Protein 1C0K (pdb70)

Organism: Rhodotorula toruloides (NCBI:txid5286)

CATH classification: 3.40.50.720 (+1 more: 3.30.9.10)

Sequence (363 aa):
LMMHSQKRVVVLGSGVIGLSSALILARKGYSVHILARDLPEDVSSQTFASPWAGANWTPFMTLTDGPRQAKWEESTFKKWVELVPTGHAMWLKGTRRFAQNEDGLLGHWYKDITPNYRPLPSSECPPGAIGVTYDTLSVHAPKYCQYLARELQKLGATFERRTVTSLEQAFDGADLVVNATGLGAKSIAGIDDQAAEPIRGQTVLVKSPCKRCTMDSSDPASPAYIIPRPGGEVICGGTYGVGDWDLSVNPETVQRILKHCLRLDPTISSDGTIEGIEVLRHNVGLRPARRGGPRVEAERIVLPLDRTKSPLSLGRGSARAAKEKEVTLVHAYGFSSAGYQQSWGAAEDVAQLVDEAFQRYHG

InterPro domains:
  IPR006076 FAD dependent oxidoreductase [PF01266] (6-351)
  IPR006181 D-amino acid oxidase, conserved site [PS00677] (327-345)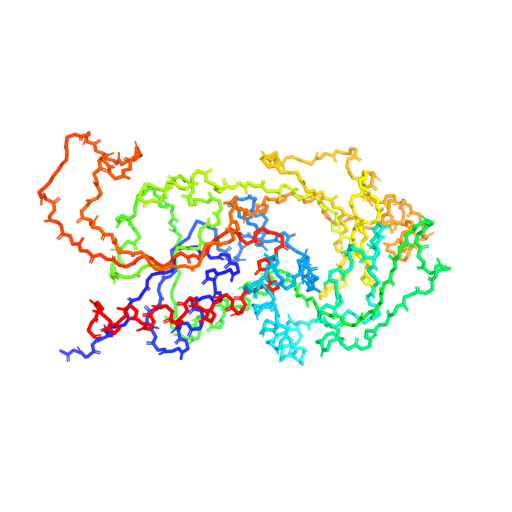
  IPR023209 D-amino-acid oxidase [PIRSF000189] (4-358)
  IPR023209 D-amino-acid oxidase [PTHR11530] (3-357)

GO terms:
  GO:0005782 peroxisomal matrix (C, IDA)
  GO:0003884 D-amino-acid oxidase activity (F, IDA)
  GO:0046416 D-amino acid metabolic process (P, IDA)
  GO:0003884 D-amino-acid oxidase activity (F, EXP)
  GO:0043799 glycine oxidase activity (F, EXP)
  GO:0047821 D-glutamate oxidase activity (F, EXP)

Structure (mmCIF, N/CA/C/O backbone):
data_1C0K
#
_entry.id   1C0K
#
_cell.length_a   120.670
_cell.length_b   120.670
_cell.length_c   136.370
_cell.angle_alpha   90.00
_cell.angle_beta   90.00
_cell.angle_gamma   90.00
#
_symmetry.space_group_name_H-M   'I 4 2 2'
#
loop_
_entity.id
_entity.type
_entity.pdbx_description
1 polymer 'PROTEIN (D-AMINO ACID OXIDASE)'
2 non-polymer 'FLAVIN-ADENINE DINUCLEOTIDE'
3 non-polymer 'LACTIC ACID'
4 water water
#
loop_
_atom_site.group_PDB
_atom_site.id
_atom_site.type_symbol
_atom_site.label_atom_id
_atom_site.label_alt_id
_atom_site.label_comp_id
_atom_site.label_asym_id
_atom_site.label_entity_id
_atom_site.label_seq_id
_atom_site.pdbx_PDB_ins_code
_atom_site.Cartn_x
_atom_site.Cartn_y
_atom_site.Cartn_z
_atom_site.occupancy
_atom_site.B_iso_or_equiv
_atom_site.auth_seq_id
_atom_site.auth_comp_id
_atom_site.auth_asym_id
_atom_site.auth_atom_id
_atom_site.pdbx_PDB_model_num
ATOM 1 N N . LEU A 1 1 ? -0.036 148.388 54.824 1.00 46.48 999 LEU A N 1
ATOM 2 C CA . LEU A 1 1 ? 0.251 146.970 55.046 1.00 37.90 999 LEU A CA 1
ATOM 3 C C . LEU A 1 1 ? 0.075 146.181 53.750 1.00 28.68 999 LEU A C 1
ATOM 4 O O . LEU A 1 1 ? -1.012 145.675 53.448 1.00 32.34 999 LEU A O 1
ATOM 9 N N . MET A 1 2 ? 1.166 146.057 52.992 1.00 22.17 1000 MET A N 1
ATOM 10 C CA . MET A 1 2 ? 1.113 145.287 51.754 1.00 23.02 1000 MET A CA 1
ATOM 11 C C . MET A 1 2 ? 1.555 143.842 51.980 1.00 22.70 1000 MET A C 1
ATOM 12 O O . MET A 1 2 ? 2.359 143.545 52.859 1.00 25.40 1000 MET A O 1
ATOM 17 N N . MET A 1 3 ? 1.039 142.973 51.123 1.00 23.03 1001 MET A N 1
ATOM 18 C CA . MET A 1 3 ? 1.485 141.584 51.088 1.00 20.02 1001 MET A CA 1
ATOM 19 C C . MET A 1 3 ? 2.763 141.482 50.260 1.00 21.64 1001 MET A C 1
ATOM 20 O O . MET A 1 3 ? 2.712 141.667 49.041 1.00 26.93 1001 MET A O 1
ATOM 25 N N . HIS A 1 4 ? 3.876 141.184 50.913 1.00 22.64 1002 HIS A N 1
ATOM 26 C CA . HIS A 1 4 ? 5.202 141.125 50.315 1.00 26.71 1002 HIS A CA 1
ATOM 27 C C . HIS A 1 4 ? 5.605 139.703 49.946 1.00 23.22 1002 HIS A C 1
ATOM 28 O O . HIS A 1 4 ? 5.164 138.755 50.595 1.00 23.39 1002 HIS A O 1
ATOM 35 N N . SER A 1 5 ? 6.501 139.600 48.966 1.00 22.69 1003 SER A N 1
ATOM 36 C CA . SER A 1 5 ? 6.966 138.272 48.564 1.00 22.30 1003 SER A CA 1
ATOM 37 C C . SER A 1 5 ? 7.705 137.615 49.723 1.00 21.73 1003 SER A C 1
ATOM 38 O O . SER A 1 5 ? 8.463 138.294 50.411 1.00 23.93 1003 SER A O 1
ATOM 41 N N . GLN A 1 6 ? 7.477 136.322 49.857 1.00 21.21 1004 GLN A N 1
ATOM 42 C CA . GLN A 1 6 ? 8.231 135.477 50.775 1.00 24.26 1004 GLN A CA 1
ATOM 43 C C . GLN A 1 6 ? 9.122 134.545 49.960 1.00 21.99 1004 GLN A C 1
ATOM 44 O O . GLN A 1 6 ? 9.580 133.515 50.443 1.00 27.75 1004 GLN A O 1
ATOM 50 N N . LYS A 1 7 ? 9.363 134.964 48.719 1.00 21.34 1005 LYS A N 1
ATOM 51 C CA . LYS A 1 7 ? 10.178 134.168 47.808 1.00 21.95 1005 LYS A CA 1
ATOM 52 C C . LYS A 1 7 ? 11.298 134.983 47.179 1.00 19.43 1005 LYS A C 1
ATOM 53 O O . LYS A 1 7 ? 11.526 134.939 45.972 1.00 20.32 1005 LYS A O 1
ATOM 59 N N . ARG A 1 8 ? 12.048 135.687 48.025 1.00 20.30 1006 ARG A N 1
ATOM 60 C CA . ARG A 1 8 ? 13.194 136.463 47.559 1.00 19.87 1006 ARG A CA 1
ATOM 61 C C . ARG A 1 8 ? 14.424 135.584 47.416 1.00 16.70 1006 ARG A C 1
ATOM 62 O O . ARG A 1 8 ? 14.792 134.827 48.319 1.00 20.25 1006 ARG A O 1
ATOM 70 N N . VAL A 1 9 ? 15.082 135.711 46.266 1.00 16.17 1007 VAL A N 1
ATOM 71 C CA . VAL A 1 9 ? 16.363 135.043 46.095 1.00 14.74 1007 VAL A CA 1
ATOM 72 C C . VAL A 1 9 ? 17.335 136.007 45.434 1.00 14.18 1007 VAL A C 1
ATOM 73 O O . VAL A 1 9 ? 16.952 136.903 44.681 1.00 16.98 1007 VAL A O 1
ATOM 80 N N . VAL A 1 10 ? 18.607 135.814 45.765 1.00 13.68 1008 VAL A N 1
ATOM 81 C CA . VAL A 1 10 ? 19.685 136.526 45.090 1.00 13.88 1008 VAL A CA 1
ATOM 82 C C . VAL A 1 10 ? 20.421 135.529 44.205 1.00 12.42 1008 VAL A C 1
ATOM 83 O O . VAL A 1 10 ? 20.722 134.420 44.646 1.00 14.75 1008 VAL A O 1
ATOM 87 N N . VAL A 1 11 ? 20.683 135.953 42.978 1.00 13.06 1009 VAL A N 1
ATOM 88 C CA . VAL A 1 11 ? 21.553 135.206 42.079 1.00 12.51 1009 VAL A CA 1
ATOM 89 C C . VAL A 1 11 ? 22.861 135.987 41.943 1.00 11.01 1009 VAL A C 1
ATOM 90 O O . VAL A 1 11 ? 22.859 137.167 41.578 1.00 13.41 1009 VAL A O 1
ATOM 94 N N . LEU A 1 12 ? 23.933 135.331 42.361 1.00 12.22 1010 LEU A N 1
ATOM 95 C CA . LEU A 1 12 ? 25.263 135.923 42.353 1.00 12.11 1010 LEU A CA 1
ATOM 96 C C . LEU A 1 12 ? 25.966 135.450 41.089 1.00 10.60 1010 LEU A C 1
ATOM 97 O O . LEU A 1 12 ? 26.305 134.273 40.959 1.00 11.85 1010 LEU A O 1
ATOM 102 N N . GLY A 1 13 ? 26.090 136.353 40.122 1.00 11.87 1011 GLY A N 1
ATOM 103 C CA . GLY A 1 13 ? 26.643 136.022 38.818 1.00 11.51 1011 GLY A CA 1
ATOM 104 C C . GLY A 1 13 ? 25.618 136.215 37.712 1.00 12.55 1011 GLY A C 1
ATOM 105 O O . GLY A 1 13 ? 24.441 135.861 37.878 1.00 12.61 1011 GLY A O 1
ATOM 106 N N . SER A 1 14 ? 26.064 136.798 36.604 1.00 11.31 1012 SER A N 1
ATOM 107 C CA . SER A 1 14 ? 25.208 137.182 35.490 1.00 10.09 1012 SER A CA 1
ATOM 108 C C . SER A 1 14 ? 25.760 136.707 34.153 1.00 9.69 1012 SER A C 1
ATOM 109 O O . SER A 1 14 ? 25.542 137.299 33.092 1.00 12.16 1012 SER A O 1
ATOM 112 N N . GLY A 1 15 ? 26.503 135.604 34.212 1.00 11.00 1013 GLY A N 1
ATOM 113 C CA . GLY A 1 15 ? 26.834 134.876 33.002 1.00 9.75 1013 GLY A CA 1
ATOM 114 C C . GLY A 1 15 ? 25.623 134.053 32.590 1.00 9.80 1013 GLY A C 1
ATOM 115 O O . GLY A 1 15 ? 24.542 134.166 33.177 1.00 10.24 1013 GLY A O 1
ATOM 116 N N . VAL A 1 16 ? 25.805 133.217 31.573 1.00 10.54 1014 VAL A N 1
ATOM 117 C CA . VAL A 1 16 ? 24.665 132.465 31.065 1.00 10.64 1014 VAL A CA 1
ATOM 118 C C . VAL A 1 16 ? 24.049 131.590 32.135 1.00 10.65 1014 VAL A C 1
ATOM 119 O O . VAL A 1 16 ? 22.836 131.361 32.162 1.00 11.06 1014 VAL A O 1
ATOM 123 N N . ILE A 1 17 ? 24.850 131.080 33.064 1.00 10.96 1015 ILE A N 1
ATOM 124 C CA . ILE A 1 17 ? 24.263 130.213 34.091 1.00 11.11 1015 ILE A CA 1
ATOM 125 C C . ILE A 1 17 ? 23.439 130.978 35.106 1.00 10.06 1015 ILE A C 1
ATOM 126 O O . ILE A 1 17 ? 22.320 130.594 35.450 1.00 11.33 1015 ILE A O 1
ATOM 131 N N . GLY A 1 18 ? 23.962 132.100 35.597 1.00 10.71 1016 GLY A N 1
ATOM 132 C CA . GLY A 1 18 ? 23.187 132.893 36.540 1.00 10.87 1016 GLY A CA 1
ATOM 133 C C . GLY A 1 18 ? 21.933 133.424 35.881 1.00 11.57 1016 GLY A C 1
ATOM 134 O O . GLY A 1 18 ? 20.862 133.457 36.485 1.00 12.31 1016 GLY A O 1
ATOM 135 N N . LEU A 1 19 ? 22.042 133.882 34.635 1.00 10.93 1017 LEU A N 1
ATOM 136 C CA . LEU A 1 19 ? 20.878 134.438 33.954 1.00 11.16 1017 LEU A CA 1
ATOM 137 C C . LEU A 1 19 ? 19.805 133.377 33.757 1.00 10.14 1017 LEU A C 1
ATOM 138 O O . LEU A 1 19 ? 18.612 133.620 33.924 1.00 12.55 1017 LEU A O 1
ATOM 143 N N . SER A 1 20 ? 20.259 132.195 33.330 1.00 10.94 1018 SER A N 1
ATOM 144 C CA . SER A 1 20 ? 19.317 131.107 33.068 1.00 10.41 1018 SER A CA 1
ATOM 145 C C . SER A 1 20 ? 18.633 130.659 34.344 1.00 10.36 1018 SER A C 1
ATOM 146 O O . SER A 1 20 ? 17.415 130.454 34.363 1.00 12.06 1018 SER A O 1
ATOM 149 N N . SER A 1 21 ? 19.418 130.514 35.403 1.00 11.30 1019 SER A N 1
ATOM 150 C CA . SER A 1 21 ? 18.881 130.143 36.706 1.00 10.95 1019 SER A CA 1
ATOM 151 C C . SER A 1 21 ? 17.882 131.185 37.187 1.00 10.85 1019 SER A C 1
ATOM 152 O O . SER A 1 21 ? 16.784 130.862 37.632 1.00 12.13 1019 SER A O 1
ATOM 155 N N . ALA A 1 22 ? 18.260 132.451 37.061 1.00 10.85 1020 ALA A N 1
ATOM 156 C CA . ALA A 1 22 ? 17.397 133.552 37.473 1.00 11.81 1020 ALA A CA 1
ATOM 157 C C . ALA A 1 22 ? 16.085 133.529 36.711 1.00 11.81 1020 ALA A C 1
ATOM 158 O O . ALA A 1 22 ? 15.026 133.783 37.294 1.00 13.05 1020 ALA A O 1
ATOM 160 N N . LEU A 1 23 ? 16.166 133.244 35.410 1.00 12.29 1021 LEU A N 1
ATOM 161 C CA . LEU A 1 23 ? 14.955 133.313 34.598 1.00 12.82 1021 LEU A CA 1
ATOM 162 C C . LEU A 1 23 ? 13.974 132.217 34.985 1.00 11.97 1021 LEU A C 1
ATOM 163 O O . LEU A 1 23 ? 12.770 132.429 35.105 1.00 14.04 1021 LEU A O 1
ATOM 168 N N . ILE A 1 24 ? 14.469 130.996 35.171 1.00 12.50 1022 ILE A N 1
ATOM 169 C CA . ILE A 1 24 ? 13.532 129.937 35.552 1.00 12.88 1022 ILE A CA 1
ATOM 170 C C . ILE A 1 24 ? 12.946 130.207 36.920 1.00 13.69 1022 ILE A C 1
ATOM 171 O O . ILE A 1 24 ? 11.760 129.974 37.146 1.00 14.27 1022 ILE A O 1
ATOM 176 N N . LEU A 1 25 ? 13.751 130.771 37.813 1.00 12.91 1023 LEU A N 1
ATOM 177 C CA . LEU A 1 25 ? 13.239 131.148 39.130 1.00 13.57 1023 LEU A CA 1
ATOM 178 C C . LEU A 1 25 ? 12.197 132.260 39.044 1.00 13.31 1023 LEU A C 1
ATOM 179 O O . LEU A 1 25 ? 11.163 132.204 39.717 1.00 14.48 1023 LEU A O 1
ATOM 184 N N . ALA A 1 26 ? 12.452 133.270 38.214 1.00 13.65 1024 ALA A N 1
ATOM 185 C CA . ALA A 1 26 ? 11.487 134.351 38.048 1.00 12.77 1024 ALA A CA 1
ATOM 186 C C . ALA A 1 26 ? 10.179 133.815 37.487 1.00 15.29 1024 ALA A C 1
ATOM 187 O O . ALA A 1 26 ? 9.110 134.221 37.916 1.00 15.79 1024 ALA A O 1
ATOM 189 N N . ARG A 1 27 ? 10.284 132.892 36.533 1.00 15.05 1025 ARG A N 1
ATOM 190 C CA . ARG A 1 27 ? 9.083 132.293 35.959 1.00 17.74 1025 ARG A CA 1
ATOM 191 C C . ARG A 1 27 ? 8.298 131.496 36.995 1.00 17.25 1025 ARG A C 1
ATOM 192 O O . ARG A 1 27 ? 7.079 131.351 36.880 1.00 20.25 1025 ARG A O 1
ATOM 200 N N . LYS A 1 28 ? 8.996 130.955 37.984 1.00 15.46 1026 LYS A N 1
ATOM 201 C CA . LYS A 1 28 ? 8.382 130.202 39.073 1.00 16.47 1026 LYS A CA 1
ATOM 202 C C . LYS A 1 28 ? 7.796 131.111 40.148 1.00 17.66 1026 LYS A C 1
ATOM 203 O O . LYS A 1 28 ? 7.192 130.627 41.110 1.00 21.44 1026 LYS A O 1
ATOM 209 N N . GLY A 1 29 ? 7.949 132.419 39.972 1.00 18.46 1027 GLY A N 1
ATOM 210 C CA . GLY A 1 29 ? 7.343 133.367 40.890 1.00 18.58 1027 GLY A CA 1
ATOM 211 C C . GLY A 1 29 ? 8.269 133.834 41.990 1.00 16.83 1027 GLY A C 1
ATOM 212 O O . GLY A 1 29 ? 7.840 134.528 42.910 1.00 21.76 1027 GLY A O 1
ATOM 213 N N . TYR A 1 30 ? 9.555 133.482 41.929 1.00 16.38 1028 TYR A N 1
ATOM 214 C CA . TYR A 1 30 ? 10.497 134.061 42.880 1.00 16.01 1028 TYR A CA 1
ATOM 215 C C . TYR A 1 30 ? 10.789 135.513 42.518 1.00 18.54 1028 TYR A C 1
ATOM 216 O O . TYR A 1 30 ? 10.757 135.893 41.350 1.00 17.75 1028 TYR A O 1
ATOM 225 N N . SER A 1 31 ? 11.100 136.293 43.544 1.00 17.92 1029 SER A N 1
ATOM 226 C CA . SER A 1 31 ? 11.538 137.676 43.389 1.00 17.21 1029 SER A CA 1
ATOM 227 C C . SER A 1 31 ? 13.065 137.677 43.349 1.00 17.28 1029 SER A C 1
ATOM 228 O O . SER A 1 31 ? 13.685 137.398 44.371 1.00 16.69 1029 SER A O 1
ATOM 231 N N . VAL A 1 32 ? 13.604 137.904 42.159 1.00 16.32 1030 VAL A N 1
ATOM 232 C CA . VAL A 1 32 ? 15.016 137.683 41.919 1.00 14.08 1030 VAL A CA 1
ATOM 233 C C . VAL A 1 32 ? 15.791 138.981 41.760 1.00 12.72 1030 VAL A C 1
ATOM 234 O O . VAL A 1 32 ? 15.451 139.853 40.970 1.00 15.60 1030 VAL A O 1
ATOM 238 N N . HIS A 1 33 ? 16.875 139.066 42.515 1.00 13.37 1031 HIS A N 1
ATOM 239 C CA . HIS A 1 33 ? 17.841 140.132 42.370 1.00 12.75 1031 HIS A CA 1
ATOM 240 C C . HIS A 1 33 ? 19.199 139.527 42.024 1.00 13.03 1031 HIS A C 1
ATOM 241 O O . HIS A 1 33 ? 19.681 138.604 42.681 1.00 15.80 1031 HIS A O 1
ATOM 248 N N . ILE A 1 34 ? 19.764 140.059 40.946 1.00 15.03 1032 ILE A N 1
ATOM 249 C CA . ILE A 1 34 ? 21.034 139.568 40.434 1.00 12.38 1032 ILE A CA 1
ATOM 250 C C . ILE A 1 34 ? 22.146 140.542 40.820 1.00 12.10 1032 ILE A C 1
ATOM 251 O O . ILE A 1 34 ? 22.080 141.735 40.504 1.00 15.30 1032 ILE A O 1
ATOM 256 N N . LEU A 1 35 ? 23.123 140.000 41.534 1.00 12.67 1033 LEU A N 1
ATOM 257 C CA . LEU A 1 35 ? 24.324 140.740 41.919 1.00 13.01 1033 LEU A CA 1
ATOM 258 C C . LEU A 1 35 ? 25.496 140.195 41.109 1.00 11.12 1033 LEU A C 1
ATOM 259 O O . LEU A 1 35 ? 25.737 138.980 41.136 1.00 13.01 1033 LEU A O 1
ATOM 264 N N . ALA A 1 36 ? 26.217 141.057 40.396 1.00 11.49 1034 ALA A N 1
ATOM 265 C CA . ALA A 1 36 ? 27.320 140.543 39.592 1.00 12.11 1034 ALA A CA 1
ATOM 266 C C . ALA A 1 36 ? 28.280 141.667 39.220 1.00 11.35 1034 ALA A C 1
ATOM 267 O O . ALA A 1 36 ? 27.885 142.825 39.077 1.00 13.70 1034 ALA A O 1
ATOM 269 N N . ARG A 1 37 ? 29.540 141.286 39.036 1.00 12.82 1035 ARG A N 1
ATOM 270 C CA . ARG A 1 37 ? 30.527 142.266 38.593 1.00 12.75 1035 ARG A CA 1
ATOM 271 C C . ARG A 1 37 ? 30.338 142.654 37.132 1.00 11.62 1035 ARG A C 1
ATOM 272 O O . ARG A 1 37 ? 30.447 143.814 36.745 1.00 16.67 1035 ARG A O 1
ATOM 280 N N . ASP A 1 38 ? 30.078 141.678 36.304 1.00 13.08 1036 ASP A N 1
ATOM 281 C CA . ASP A 1 38 ? 30.001 141.610 34.877 1.00 12.31 1036 ASP A CA 1
ATOM 282 C C . ASP A 1 38 ? 28.559 141.259 34.489 1.00 11.01 1036 ASP A C 1
ATOM 283 O O . ASP A 1 38 ? 28.010 140.258 34.943 1.00 12.37 1036 ASP A O 1
ATOM 288 N N . LEU A 1 39 ? 27.982 142.139 33.694 1.00 12.97 1037 LEU A N 1
ATOM 289 C CA . LEU A 1 39 ? 26.589 142.072 33.290 1.00 13.43 1037 LEU A CA 1
ATOM 290 C C . LEU A 1 39 ? 26.514 141.906 31.778 1.00 13.03 1037 LEU A C 1
ATOM 291 O O . LEU A 1 39 ? 27.551 142.002 31.110 1.00 13.28 1037 LEU A O 1
ATOM 296 N N . PRO A 1 40 ? 25.346 141.573 31.249 1.00 13.80 1038 PRO A N 1
ATOM 297 C CA . PRO A 1 40 ? 25.243 141.219 29.829 1.00 13.79 1038 PRO A CA 1
ATOM 298 C C . PRO A 1 40 ? 25.682 142.299 28.861 1.00 13.52 1038 PRO A C 1
ATOM 299 O O . PRO A 1 40 ? 26.034 141.989 27.719 1.00 14.75 1038 PRO A O 1
ATOM 303 N N . GLU A 1 41 ? 25.686 143.558 29.287 1.00 14.43 1039 GLU A N 1
ATOM 304 C CA . GLU A 1 41 ? 26.157 144.627 28.412 1.00 15.82 1039 GLU A CA 1
ATOM 305 C C . GLU A 1 41 ? 27.676 144.634 28.282 1.00 15.63 1039 GLU A C 1
ATOM 306 O O . GLU A 1 41 ? 28.230 145.311 27.413 1.00 15.95 1039 GLU A O 1
ATOM 312 N N . ASP A 1 42 ? 28.343 143.883 29.146 1.00 12.85 1040 ASP A N 1
ATOM 313 C CA . ASP A 1 42 ? 29.803 143.884 29.183 1.00 12.69 1040 ASP A CA 1
ATOM 314 C C . ASP A 1 42 ? 30.390 142.898 28.184 1.00 13.51 1040 ASP A C 1
ATOM 315 O O . ASP A 1 42 ? 31.014 141.913 28.556 1.00 16.63 1040 ASP A O 1
ATOM 320 N N . VAL A 1 43 ? 30.171 143.164 26.908 1.00 13.38 1041 VAL A N 1
ATOM 321 C CA . VAL A 1 43 ? 30.416 142.205 25.848 1.00 13.79 1041 VAL A CA 1
ATOM 322 C C . VAL A 1 43 ? 31.884 142.020 25.499 1.00 11.74 1041 VAL A C 1
ATOM 323 O O . VAL A 1 43 ? 32.215 141.121 24.715 1.00 13.45 1041 VAL A O 1
ATOM 327 N N . SER A 1 44 ? 32.799 142.815 26.057 1.00 14.30 1042 SER A N 1
ATOM 328 C CA . SER A 1 44 ? 34.216 142.570 25.809 1.00 13.22 1042 SER A CA 1
ATOM 329 C C . SER A 1 44 ? 35.002 142.366 27.099 1.00 13.91 1042 SER A C 1
ATOM 330 O O . SER A 1 44 ? 36.228 142.432 27.146 1.00 13.47 1042 SER A O 1
ATOM 333 N N . SER A 1 45 ? 34.298 142.089 28.196 1.00 12.98 1043 SER A N 1
ATOM 334 C CA . SER A 1 45 ? 35.008 141.895 29.453 1.00 12.30 1043 SER A CA 1
ATOM 335 C C . SER A 1 45 ? 35.616 140.499 29.540 1.00 11.16 1043 SER A C 1
ATOM 336 O O . SER A 1 45 ? 34.906 139.511 29.369 1.00 12.27 1043 SER A O 1
ATOM 339 N N . GLN A 1 46 ? 36.904 140.449 29.855 1.00 11.19 1044 GLN A N 1
ATOM 340 C CA . GLN A 1 46 ? 37.588 139.179 30.039 1.00 12.57 1044 GLN A CA 1
ATOM 341 C C . GLN A 1 46 ? 37.493 138.629 31.451 1.00 11.82 1044 GLN A C 1
ATOM 342 O O . GLN A 1 46 ? 38.094 137.587 31.739 1.00 11.72 1044 GLN A O 1
ATOM 348 N N . THR A 1 47 ? 36.750 139.304 32.328 1.00 11.84 1045 THR A N 1
ATOM 349 C CA . THR A 1 47 ? 36.651 138.835 33.704 1.00 11.70 1045 THR A CA 1
ATOM 350 C C . THR A 1 47 ? 35.440 137.934 33.909 1.00 11.34 1045 THR A C 1
ATOM 351 O O . THR A 1 47 ? 35.098 137.569 35.039 1.00 12.04 1045 THR A O 1
ATOM 355 N N . PHE A 1 48 ? 34.822 137.506 32.815 1.00 12.01 1046 PHE A N 1
ATOM 356 C CA . PHE A 1 48 ? 33.863 136.405 32.830 1.00 11.63 1046 PHE A CA 1
ATOM 357 C C . PHE A 1 48 ? 33.883 135.715 31.472 1.00 12.81 1046 PHE A C 1
ATOM 358 O O . PHE A 1 48 ? 34.457 136.239 30.523 1.00 10.77 1046 PHE A O 1
ATOM 366 N N . ALA A 1 49 ? 33.295 134.534 31.389 1.00 11.87 1047 ALA A N 1
ATOM 367 C CA . ALA A 1 49 ? 33.434 133.691 30.216 1.00 10.78 1047 ALA A CA 1
ATOM 368 C C . ALA A 1 49 ? 32.349 133.912 29.181 1.00 11.25 1047 ALA A C 1
ATOM 369 O O . ALA A 1 49 ? 32.571 133.706 27.988 1.00 11.20 1047 ALA A O 1
ATOM 371 N N . SER A 1 50 ? 31.150 134.252 29.651 1.00 11.24 1048 SER A N 1
ATOM 372 C CA . SER A 1 50 ? 30.004 134.222 28.759 1.00 11.96 1048 SER A CA 1
ATOM 373 C C . SER A 1 50 ? 30.097 135.066 27.515 1.00 12.18 1048 SER A C 1
ATOM 374 O O . SER A 1 50 ? 29.483 134.670 26.492 1.00 11.77 1048 SER A O 1
ATOM 377 N N . PRO A 1 51 ? 30.786 136.192 27.440 1.00 11.04 1049 PRO A N 1
ATOM 378 C CA . PRO A 1 51 ? 30.845 136.893 26.146 1.00 10.68 1049 PRO A CA 1
ATOM 379 C C . PRO A 1 51 ? 31.525 136.133 25.019 1.00 10.32 1049 PRO A C 1
ATOM 380 O O . PRO A 1 51 ? 31.365 136.537 23.868 1.00 12.79 1049 PRO A O 1
ATOM 384 N N . TRP A 1 52 ? 32.350 135.148 25.350 1.00 11.40 1050 TRP A N 1
ATOM 385 C CA . TRP A 1 52 ? 33.375 134.647 24.455 1.00 12.02 1050 TRP A CA 1
ATOM 386 C C . TRP A 1 52 ? 33.009 133.360 23.746 1.00 12.92 1050 TRP A C 1
ATOM 387 O O . TRP A 1 52 ? 33.775 132.884 22.903 1.00 14.51 1050 TRP A O 1
ATOM 398 N N . ALA A 1 53 ? 31.841 132.812 24.043 1.00 13.56 1051 ALA A N 1
ATOM 399 C CA . ALA A 1 53 ? 31.478 131.496 23.537 1.00 13.31 1051 ALA A CA 1
ATOM 400 C C . ALA A 1 53 ? 31.004 131.505 22.094 1.00 13.22 1051 ALA A C 1
ATOM 401 O O . ALA A 1 53 ? 30.652 132.528 21.503 1.00 15.16 1051 ALA A O 1
ATOM 403 N N . GLY A 1 54 ? 30.989 130.313 21.491 1.00 14.53 1052 GLY A N 1
ATOM 404 C CA . GLY A 1 54 ? 30.610 130.134 20.113 1.00 14.28 1052 GLY A CA 1
ATOM 405 C C . GLY A 1 54 ? 29.277 130.742 19.745 1.00 16.24 1052 GLY A C 1
ATOM 406 O O . GLY A 1 54 ? 29.188 131.529 18.793 1.00 17.82 1052 GLY A O 1
ATOM 407 N N . ALA A 1 55 ? 28.203 130.366 20.412 1.00 13.97 1053 ALA A N 1
ATOM 408 C CA . ALA A 1 55 ? 28.138 129.225 21.303 1.00 12.85 1053 ALA A CA 1
ATOM 409 C C . ALA A 1 55 ? 27.271 128.140 20.656 1.00 13.56 1053 ALA A C 1
ATOM 410 O O . ALA A 1 55 ? 26.103 128.365 20.342 1.00 14.32 1053 ALA A O 1
ATOM 412 N N . ASN A 1 56 ? 27.863 126.958 20.449 1.00 12.00 1054 ASN A N 1
ATOM 413 C CA . ASN A 1 56 ? 27.048 125.895 19.854 1.00 13.52 1054 ASN A CA 1
ATOM 414 C C . ASN A 1 56 ? 26.823 124.751 20.834 1.00 11.65 1054 ASN A C 1
ATOM 415 O O . ASN A 1 56 ? 27.273 124.746 21.988 1.00 12.76 1054 ASN A O 1
ATOM 420 N N . TRP A 1 57 ? 26.182 123.726 20.298 1.00 12.12 1055 TRP A N 1
ATOM 421 C CA . TRP A 1 57 ? 25.854 122.538 21.075 1.00 12.37 1055 TRP A CA 1
ATOM 422 C C . TRP A 1 57 ? 26.638 121.342 20.536 1.00 11.41 1055 TRP A C 1
ATOM 423 O O . TRP A 1 57 ? 26.375 120.862 19.435 1.00 12.99 1055 TRP A O 1
ATOM 434 N N . THR A 1 58 ? 27.660 120.961 21.291 1.00 13.09 1056 THR A N 1
ATOM 435 C CA . THR A 1 58 ? 28.617 119.926 20.939 1.00 14.92 1056 THR A CA 1
ATOM 436 C C . THR A 1 58 ? 28.936 119.084 22.170 1.00 11.52 1056 THR A C 1
ATOM 437 O O . THR A 1 58 ? 29.791 119.479 22.957 1.00 14.08 1056 THR A O 1
ATOM 441 N N . PRO A 1 59 ? 28.254 117.978 22.432 1.00 13.23 1057 PRO A N 1
ATOM 442 C CA . PRO A 1 59 ? 28.579 117.228 23.654 1.00 11.09 1057 PRO A CA 1
ATOM 443 C C . PRO A 1 59 ? 30.035 116.807 23.734 1.00 11.45 1057 PRO A C 1
ATOM 444 O O . PRO A 1 59 ? 30.644 116.451 22.736 1.00 12.76 1057 PRO A O 1
ATOM 448 N N . PHE A 1 60 ? 30.589 116.855 24.946 1.00 11.89 1058 PHE A N 1
ATOM 449 C CA . PHE A 1 60 ? 31.990 116.512 25.116 1.00 12.48 1058 PHE A CA 1
ATOM 450 C C . PHE A 1 60 ? 32.223 115.225 25.897 1.00 12.65 1058 PHE A C 1
ATOM 451 O O . PHE A 1 60 ? 33.376 114.801 26.021 1.00 14.57 1058 PHE A O 1
ATOM 459 N N . MET A 1 61 ? 31.173 114.619 26.441 1.00 13.10 1059 MET A N 1
ATOM 460 C CA . MET A 1 61 ? 31.363 113.477 27.312 1.00 13.35 1059 MET A CA 1
ATOM 461 C C . MET A 1 61 ? 30.460 112.314 26.941 1.00 13.16 1059 MET A C 1
ATOM 462 O O . MET A 1 61 ? 29.379 112.486 26.390 1.00 12.73 1059 MET A O 1
ATOM 467 N N . THR A 1 62 ? 30.890 111.112 27.331 1.00 13.37 1060 THR A N 1
ATOM 468 C CA . THR A 1 62 ? 29.940 110.001 27.198 1.00 13.93 1060 THR A CA 1
ATOM 469 C C . THR A 1 62 ? 28.873 110.111 28.287 1.00 12.56 1060 THR A C 1
ATOM 470 O O . THR A 1 62 ? 28.983 110.902 29.213 1.00 12.87 1060 THR A O 1
ATOM 474 N N . LEU A 1 63 ? 27.828 109.300 28.194 1.00 13.39 1061 LEU A N 1
ATOM 475 C CA . LEU A 1 63 ? 26.818 109.285 29.251 1.00 13.59 1061 LEU A CA 1
ATOM 476 C C . LEU A 1 63 ? 27.406 108.895 30.597 1.00 13.64 1061 LEU A C 1
ATOM 477 O O . LEU A 1 63 ? 27.027 109.446 31.631 1.00 15.09 1061 LEU A O 1
ATOM 482 N N . THR A 1 64 ? 28.284 107.896 30.605 1.00 14.86 1062 THR A N 1
ATOM 483 C CA . THR A 1 64 ? 28.818 107.414 31.877 1.00 14.61 1062 THR A CA 1
ATOM 484 C C . THR A 1 64 ? 29.676 108.416 32.618 1.00 12.82 1062 THR A C 1
ATOM 485 O O . THR A 1 64 ? 29.620 108.564 33.834 1.00 16.42 1062 THR A O 1
ATOM 489 N N . ASP A 1 65 ? 30.589 109.109 32.003 1.00 16.65 1063 ASP A N 1
ATOM 490 C CA . ASP A 1 65 ? 31.470 110.176 32.355 1.00 15.05 1063 ASP A CA 1
ATOM 491 C C . ASP A 1 65 ? 30.682 111.443 32.695 1.00 14.98 1063 ASP A C 1
ATOM 492 O O . ASP A 1 65 ? 31.024 112.104 33.676 1.00 16.63 1063 ASP A O 1
ATOM 497 N N . GLY A 1 66 ? 29.633 111.745 31.924 1.00 14.05 1064 GLY A N 1
ATOM 498 C CA . GLY A 1 66 ? 28.878 112.957 32.171 1.00 12.49 1064 GLY A CA 1
ATOM 499 C C . GLY A 1 66 ? 27.375 112.821 32.132 1.00 12.00 1064 GLY A C 1
ATOM 500 O O . GLY A 1 66 ? 26.710 113.400 31.265 1.00 13.02 1064 GLY A O 1
ATOM 501 N N . PRO A 1 67 ? 26.777 112.081 33.058 1.00 12.00 1065 PRO A N 1
ATOM 502 C CA . PRO A 1 67 ? 25.327 111.875 33.035 1.00 11.48 1065 PRO A CA 1
ATOM 503 C C . PRO A 1 67 ? 24.540 113.170 33.177 1.00 13.32 1065 PRO A C 1
ATOM 504 O O . PRO A 1 67 ? 23.571 113.399 32.442 1.00 12.24 1065 PRO A O 1
ATOM 508 N N . ARG A 1 68 ? 24.972 114.051 34.082 1.00 12.10 1066 ARG A N 1
ATOM 509 C CA . ARG A 1 68 ? 24.272 115.322 34.265 1.00 11.43 1066 ARG A CA 1
ATOM 510 C C . ARG A 1 68 ? 24.414 116.192 33.023 1.00 10.92 1066 ARG A C 1
ATOM 511 O O . ARG A 1 68 ? 23.467 116.845 32.592 1.00 11.67 1066 ARG A O 1
ATOM 519 N N . GLN A 1 69 ? 25.638 116.202 32.503 1.00 11.72 1067 GLN A N 1
ATOM 520 C CA . GLN A 1 69 ? 25.952 117.006 31.334 1.00 11.07 1067 GLN A CA 1
ATOM 521 C C . GLN A 1 69 ? 25.015 116.660 30.185 1.00 10.97 1067 GLN A C 1
ATOM 522 O O . GLN A 1 69 ? 24.476 117.541 29.514 1.00 11.86 1067 GLN A O 1
ATOM 528 N N . ALA A 1 70 ? 24.818 115.368 29.960 1.00 11.67 1068 ALA A N 1
ATOM 529 C CA . ALA A 1 70 ? 23.955 114.921 28.872 1.00 10.82 1068 ALA A CA 1
ATOM 530 C C . ALA A 1 70 ? 22.502 115.318 29.122 1.00 11.97 1068 ALA A C 1
ATOM 531 O O . ALA A 1 70 ? 21.819 115.798 28.209 1.00 11.99 1068 ALA A O 1
ATOM 533 N N . LYS A 1 71 ? 22.032 115.145 30.362 1.00 12.06 1069 LYS A N 1
ATOM 534 C CA . LYS A 1 71 ? 20.685 115.562 30.723 1.00 11.70 1069 LYS A CA 1
ATOM 535 C C . LYS A 1 71 ? 20.505 117.050 30.430 1.00 11.53 1069 LYS A C 1
ATOM 536 O O . LYS A 1 71 ? 19.543 117.524 29.815 1.00 12.49 1069 LYS A O 1
ATOM 542 N N . TRP A 1 72 ? 21.491 117.820 30.894 1.00 11.77 1070 TRP A N 1
ATOM 543 C CA . TRP A 1 72 ? 21.402 119.268 30.747 1.00 11.43 1070 TRP A CA 1
ATOM 544 C C . TRP A 1 72 ? 21.448 119.685 29.285 1.00 12.15 1070 TRP A C 1
ATOM 545 O O . TRP A 1 72 ? 20.718 120.575 28.862 1.00 11.25 1070 TRP A O 1
ATOM 556 N N . GLU A 1 73 ? 22.317 119.023 28.532 1.00 11.64 1071 GLU A N 1
ATOM 557 C CA . GLU A 1 73 ? 22.430 119.269 27.100 1.00 11.54 1071 GLU A CA 1
ATOM 558 C C . GLU A 1 73 ? 21.150 118.926 26.361 1.00 11.05 1071 GLU A C 1
ATOM 559 O O . GLU A 1 73 ? 20.654 119.719 25.558 1.00 11.54 1071 GLU A O 1
ATOM 565 N N . GLU A 1 74 ? 20.579 117.764 26.659 1.00 11.87 1072 GLU A N 1
ATOM 566 C CA . GLU A 1 74 ? 19.342 117.380 25.973 1.00 11.77 1072 GLU A CA 1
ATOM 567 C C . GLU A 1 74 ? 18.225 118.378 26.238 1.00 12.53 1072 GLU A C 1
ATOM 568 O O . GLU A 1 74 ? 17.481 118.770 25.333 1.00 13.53 1072 GLU A O 1
ATOM 574 N N . SER A 1 75 ? 18.076 118.842 27.482 1.00 12.12 1073 SER A N 1
ATOM 575 C CA . SER A 1 75 ? 17.054 119.827 27.793 1.00 11.54 1073 SER A CA 1
ATOM 576 C C . SER A 1 75 ? 17.321 121.149 27.077 1.00 12.62 1073 SER A C 1
ATOM 577 O O . SER A 1 75 ? 16.411 121.810 26.566 1.00 12.96 1073 SER A O 1
ATOM 580 N N . THR A 1 76 ? 18.585 121.570 27.063 1.00 12.36 1074 THR A N 1
ATOM 581 C CA . THR A 1 76 ? 18.918 122.858 26.449 1.00 11.81 1074 THR A CA 1
ATOM 582 C C . THR A 1 76 ? 18.677 122.809 24.951 1.00 12.26 1074 THR A C 1
ATOM 583 O O . THR A 1 76 ? 18.222 123.790 24.350 1.00 13.61 1074 THR A O 1
ATOM 587 N N . PHE A 1 77 ? 18.937 121.655 24.338 1.00 12.41 1075 PHE A N 1
ATOM 588 C CA . PHE A 1 77 ? 18.686 121.575 22.895 1.00 12.03 1075 PHE A CA 1
ATOM 589 C C . PHE A 1 77 ? 17.215 121.845 22.609 1.00 12.87 1075 PHE A C 1
ATOM 590 O O . PHE A 1 77 ? 16.867 122.563 21.673 1.00 13.07 1075 PHE A O 1
ATOM 598 N N . LYS A 1 78 ? 16.341 121.245 23.407 1.00 13.71 1076 LYS A N 1
ATOM 599 C CA . LYS A 1 78 ? 14.907 121.461 23.224 1.00 14.61 1076 LYS A CA 1
ATOM 600 C C . LYS A 1 78 ? 14.541 122.934 23.338 1.00 14.26 1076 LYS A C 1
ATOM 601 O O . LYS A 1 78 ? 13.736 123.470 22.572 1.00 16.54 1076 LYS A O 1
ATOM 607 N N . LYS A 1 79 ? 15.127 123.609 24.319 1.00 14.06 1077 LYS A N 1
ATOM 608 C CA . LYS A 1 79 ? 14.886 125.044 24.497 1.00 14.46 1077 LYS A CA 1
ATOM 609 C C . LYS A 1 79 ? 15.358 125.825 23.277 1.00 13.78 1077 LYS A C 1
ATOM 610 O O . LYS A 1 79 ? 14.682 126.727 22.786 1.00 15.30 1077 LYS A O 1
ATOM 616 N N . TRP A 1 80 ? 16.560 125.518 22.779 1.00 13.55 1078 TRP A N 1
ATOM 617 C CA . TRP A 1 80 ? 17.096 126.241 21.631 1.00 13.65 1078 TRP A CA 1
ATOM 618 C C . TRP A 1 80 ? 16.267 125.994 20.380 1.00 13.54 1078 TRP A C 1
ATOM 619 O O . TRP A 1 80 ? 16.084 126.922 19.595 1.00 15.14 1078 TRP A O 1
ATOM 630 N N . VAL A 1 81 ? 15.734 124.792 20.187 1.00 14.76 1079 VAL A N 1
ATOM 631 C CA . VAL A 1 81 ? 14.812 124.549 19.073 1.00 14.69 1079 VAL A CA 1
ATOM 632 C C . VAL A 1 81 ? 13.664 125.547 19.141 1.00 15.15 1079 VAL A C 1
ATOM 633 O O . VAL A 1 81 ? 13.223 126.104 18.135 1.00 18.32 1079 VAL A O 1
ATOM 637 N N . GLU A 1 82 ? 13.186 125.804 20.356 1.00 15.18 1080 GLU A N 1
ATOM 638 C CA . GLU A 1 82 ? 12.062 126.716 20.528 1.00 16.93 1080 GLU A CA 1
ATOM 639 C C . GLU A 1 82 ? 12.413 128.157 20.185 1.00 17.10 1080 GLU A C 1
ATOM 640 O O . GLU A 1 82 ? 11.541 128.990 19.933 1.00 18.12 1080 GLU A O 1
ATOM 646 N N . LEU A 1 83 ? 13.701 128.459 20.159 1.00 15.87 1081 LEU A N 1
ATOM 647 C CA . LEU A 1 83 ? 14.139 129.828 19.943 1.00 16.31 1081 LEU A CA 1
ATOM 648 C C . LEU A 1 83 ? 14.505 130.127 18.507 1.00 18.16 1081 LEU A C 1
ATOM 649 O O . LEU A 1 83 ? 14.810 131.270 18.157 1.00 20.04 1081 LEU A O 1
ATOM 654 N N . VAL A 1 84 ? 14.468 129.090 17.670 1.00 17.49 1082 VAL A N 1
ATOM 655 C CA . VAL A 1 84 ? 14.773 129.321 16.261 1.00 16.70 1082 VAL A CA 1
ATOM 656 C C . VAL A 1 84 ? 13.817 130.279 15.574 1.00 17.64 1082 VAL A C 1
ATOM 657 O O . VAL A 1 84 ? 14.267 131.171 14.834 1.00 18.06 1082 VAL A O 1
ATOM 661 N N . PRO A 1 85 ? 12.508 130.139 15.712 1.00 17.89 1083 PRO A N 1
ATOM 662 C CA . PRO A 1 85 ? 11.603 131.018 14.963 1.00 18.57 1083 PRO A CA 1
ATOM 663 C C . PRO A 1 85 ? 11.817 132.495 15.233 1.00 20.16 1083 PRO A C 1
ATOM 664 O O . PRO A 1 85 ? 11.575 133.314 14.346 1.00 24.70 1083 PRO A O 1
ATOM 668 N N . THR A 1 86 ? 12.246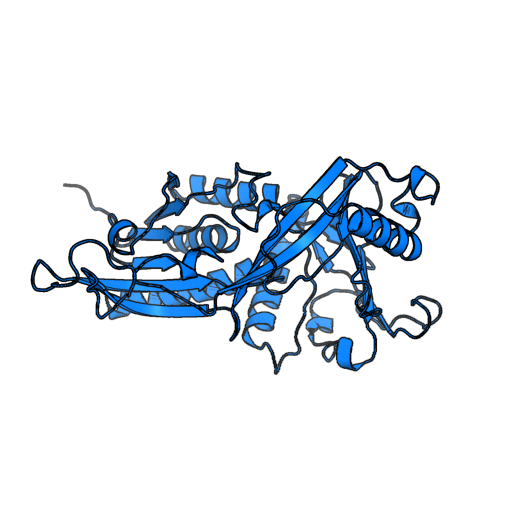 132.844 16.436 1.00 18.79 1084 THR A N 1
ATOM 669 C CA . THR A 1 86 ? 12.468 134.258 16.745 1.00 19.62 1084 THR A CA 1
ATOM 670 C C . THR A 1 86 ? 13.931 134.641 16.561 1.00 20.78 1084 THR A C 1
ATOM 671 O O . THR A 1 86 ? 14.337 135.775 16.829 1.00 22.72 1084 THR A O 1
ATOM 675 N N . GLY A 1 87 ? 14.753 133.728 16.040 1.00 17.84 1085 GLY A N 1
ATOM 676 C CA . GLY A 1 87 ? 16.122 134.030 15.686 1.00 19.40 1085 GLY A CA 1
ATOM 677 C C . GLY A 1 87 ? 17.119 134.042 16.815 1.00 20.61 1085 GLY A C 1
ATOM 678 O O . GLY A 1 87 ? 18.270 134.459 16.604 1.00 23.18 1085 GLY A O 1
ATOM 679 N N . HIS A 1 88 ? 16.751 133.589 18.009 1.00 18.35 1086 HIS A N 1
ATOM 680 C CA . HIS A 1 88 ? 17.700 133.584 19.119 1.00 15.37 1086 HIS A CA 1
ATOM 681 C C . HIS A 1 88 ? 18.588 132.353 19.128 1.00 17.51 1086 HIS A C 1
ATOM 682 O O . HIS A 1 88 ? 19.578 132.306 19.858 1.00 22.09 1086 HIS A O 1
ATOM 689 N N . ALA A 1 89 ? 18.245 131.362 18.316 1.00 15.37 1087 ALA A N 1
ATOM 690 C CA . ALA A 1 89 ? 19.129 130.242 18.026 1.00 16.36 1087 ALA A CA 1
ATOM 691 C C . ALA A 1 89 ? 19.104 130.010 16.513 1.00 14.87 1087 ALA A C 1
ATOM 692 O O . ALA A 1 89 ? 18.169 130.423 15.832 1.00 16.65 1087 ALA A O 1
ATOM 694 N N . MET A 1 90 ? 20.138 129.351 16.025 1.00 15.80 1088 MET A N 1
ATOM 695 C CA . MET A 1 90 ? 20.248 129.173 14.575 1.00 14.70 1088 MET A CA 1
ATOM 696 C C . MET A 1 90 ? 20.669 127.742 14.299 1.00 12.45 1088 MET A C 1
ATOM 697 O O . MET A 1 90 ? 21.516 127.207 15.013 1.00 13.71 1088 MET A O 1
ATOM 702 N N . TRP A 1 91 ? 20.079 127.127 13.287 1.00 14.58 1089 TRP A N 1
ATOM 703 C CA . TRP A 1 91 ? 20.505 125.799 12.879 1.00 14.23 1089 TRP A CA 1
ATOM 704 C C . TRP A 1 91 ? 21.879 125.862 12.204 1.00 16.26 1089 TRP A C 1
ATOM 705 O O . TRP A 1 91 ? 22.134 126.724 11.363 1.00 15.47 1089 TRP A O 1
ATOM 716 N N . LEU A 1 92 ? 22.705 124.908 12.601 1.00 14.16 1090 LEU A N 1
ATOM 717 C CA . LEU A 1 92 ? 23.961 124.579 11.965 1.00 13.50 1090 LEU A CA 1
ATOM 718 C C . LEU A 1 92 ? 23.803 123.217 11.290 1.00 13.68 1090 LEU A C 1
ATOM 719 O O . LEU A 1 92 ? 24.114 122.172 11.853 1.00 13.73 1090 LEU A O 1
ATOM 724 N N . LYS A 1 93 ? 23.248 123.275 10.081 1.00 15.42 1091 LYS A N 1
ATOM 725 C CA . LYS A 1 93 ? 22.944 122.059 9.340 1.00 15.52 1091 LYS A CA 1
ATOM 726 C C . LYS A 1 93 ? 24.217 121.470 8.758 1.00 15.28 1091 LYS A C 1
ATOM 727 O O . LYS A 1 93 ? 25.084 122.194 8.273 1.00 16.44 1091 LYS A O 1
ATOM 733 N N . GLY A 1 94 ? 24.281 120.146 8.835 1.00 15.19 1092 GLY A N 1
ATOM 734 C CA . GLY A 1 94 ? 25.421 119.449 8.273 1.00 14.91 1092 GLY A CA 1
ATOM 735 C C . GLY A 1 94 ? 26.713 119.828 8.956 1.00 14.19 1092 GLY A C 1
ATOM 736 O O . GLY A 1 94 ? 27.777 119.918 8.349 1.00 15.32 1092 GLY A O 1
ATOM 737 N N . THR A 1 95 ? 26.629 120.048 10.257 1.00 12.92 1093 THR A N 1
ATOM 738 C CA . THR A 1 95 ? 27.828 120.185 11.070 1.00 14.47 1093 THR A CA 1
ATOM 739 C C . THR A 1 95 ? 28.680 118.933 10.899 1.00 14.34 1093 THR A C 1
ATOM 740 O O . THR A 1 95 ? 28.143 117.827 10.769 1.00 15.10 1093 THR A O 1
ATOM 744 N N . ARG A 1 96 ? 29.985 119.152 10.818 1.00 14.31 1094 ARG A N 1
ATOM 745 C CA . ARG A 1 96 ? 30.957 118.080 10.710 1.00 14.58 1094 ARG A CA 1
ATOM 746 C C . ARG A 1 96 ? 31.789 118.028 11.991 1.00 14.75 1094 ARG A C 1
ATOM 747 O O . ARG A 1 96 ? 32.319 119.052 12.409 1.00 14.67 1094 ARG A O 1
ATOM 755 N N . ARG A 1 97 ? 31.836 116.836 12.559 1.00 12.32 1095 ARG A N 1
ATOM 756 C CA . ARG A 1 97 ? 32.619 116.597 13.762 1.00 12.99 1095 ARG A CA 1
ATOM 757 C C . ARG A 1 97 ? 33.658 115.505 13.490 1.00 14.44 1095 ARG A C 1
ATOM 758 O O . ARG A 1 97 ? 33.267 114.394 13.130 1.00 14.94 1095 ARG A O 1
ATOM 766 N N . PHE A 1 98 ? 34.923 115.849 13.694 1.00 15.38 1096 PHE A N 1
ATOM 767 C CA . PHE A 1 98 ? 36.049 114.943 13.525 1.00 15.87 1096 PHE A CA 1
ATOM 768 C C . PHE A 1 98 ? 36.711 114.642 14.867 1.00 15.50 1096 PHE A C 1
ATOM 769 O O . PHE A 1 98 ? 36.850 115.522 15.715 1.00 17.32 1096 PHE A O 1
ATOM 777 N N . ALA A 1 99 ? 37.103 113.384 15.020 1.00 17.43 1097 ALA A N 1
ATOM 778 C CA . ALA A 1 99 ? 37.753 112.900 16.234 1.00 18.47 1097 ALA A CA 1
ATOM 779 C C . ALA A 1 99 ? 38.943 112.027 15.863 1.00 17.50 1097 ALA A C 1
ATOM 780 O O . ALA A 1 99 ? 39.069 111.625 14.710 1.00 18.94 1097 ALA A O 1
ATOM 782 N N . GLN A 1 100 ? 39.815 111.748 16.826 1.00 19.42 1098 GLN A N 1
ATOM 783 C CA . GLN A 1 100 ? 40.994 110.929 16.538 1.00 21.01 1098 GLN A CA 1
ATOM 784 C C . GLN A 1 100 ? 40.620 109.466 16.322 1.00 22.44 1098 GLN A C 1
ATOM 785 O O . GLN A 1 100 ? 41.309 108.731 15.608 1.00 25.70 1098 GLN A O 1
ATOM 791 N N . ASN A 1 101 ? 39.530 109.050 16.957 1.00 21.88 1099 ASN A N 1
ATOM 792 C CA . ASN A 1 101 ? 39.108 107.660 16.873 1.00 20.18 1099 ASN A CA 1
ATOM 793 C C . ASN A 1 101 ? 37.665 107.496 17.338 1.00 19.13 1099 ASN A C 1
ATOM 794 O O . ASN A 1 101 ? 37.033 108.431 17.812 1.00 20.33 1099 ASN A O 1
ATOM 799 N N . GLU A 1 102 ? 37.151 106.280 17.182 1.00 20.39 1100 GLU A N 1
ATOM 800 C CA . GLU A 1 102 ? 35.758 106.010 17.515 1.00 21.98 1100 GLU A CA 1
ATOM 801 C C . GLU A 1 102 ? 35.431 106.416 18.942 1.00 22.08 1100 GLU A C 1
ATOM 802 O O . GLU A 1 102 ? 34.358 106.952 19.218 1.00 20.12 1100 GLU A O 1
ATOM 808 N N . ASP A 1 103 ? 36.372 106.178 19.857 1.00 22.72 1101 ASP A N 1
ATOM 809 C CA . ASP A 1 103 ? 36.159 106.576 21.241 1.00 21.69 1101 ASP A CA 1
ATOM 810 C C . ASP A 1 103 ? 35.813 108.058 21.356 1.00 18.35 1101 ASP A C 1
ATOM 811 O O . ASP A 1 103 ? 34.989 108.478 22.175 1.00 19.93 1101 ASP A O 1
ATOM 816 N N . GLY A 1 104 ? 36.441 108.872 20.519 1.00 19.33 1102 GLY A N 1
ATOM 817 C CA . GLY A 1 104 ? 36.248 110.322 20.557 1.00 18.59 1102 GLY A CA 1
ATOM 818 C C . GLY A 1 104 ? 34.845 110.746 20.171 1.00 16.38 1102 GLY A C 1
ATOM 819 O O . GLY A 1 104 ? 34.486 111.911 20.347 1.00 17.10 1102 GLY A O 1
ATOM 820 N N . LEU A 1 105 ? 34.045 109.805 19.663 1.00 16.58 1103 LEU A N 1
ATOM 821 C CA . LEU A 1 105 ? 32.674 110.099 19.274 1.00 15.20 1103 LEU A CA 1
ATOM 822 C C . LEU A 1 105 ? 31.656 109.807 20.360 1.00 14.14 1103 LEU A C 1
ATOM 823 O O . LEU A 1 105 ? 30.451 109.940 20.130 1.00 15.00 1103 LEU A O 1
ATOM 828 N N . LEU A 1 106 ? 32.138 109.452 21.542 1.00 14.34 1104 LEU A N 1
ATOM 829 C CA . LEU A 1 106 ? 31.363 109.480 22.768 1.00 13.53 1104 LEU A CA 1
ATOM 830 C C . LEU A 1 106 ? 30.150 108.564 22.754 1.00 16.11 1104 LEU A C 1
ATOM 831 O O . LEU A 1 106 ? 29.162 108.842 23.441 1.00 16.49 1104 LEU A O 1
ATOM 836 N N . GLY A 1 107 ? 30.224 107.469 22.004 1.00 15.45 1105 GLY A N 1
ATOM 837 C CA . GLY A 1 107 ? 29.138 106.502 21.976 1.00 16.08 1105 GLY A CA 1
ATOM 838 C C . GLY A 1 107 ? 27.928 107.020 21.222 1.00 14.82 1105 GLY A C 1
ATOM 839 O O . GLY A 1 107 ? 26.856 106.420 21.291 1.00 19.33 1105 GLY A O 1
ATOM 840 N N . HIS A 1 108 ? 28.127 108.128 20.512 1.00 14.15 1106 HIS A N 1
ATOM 841 C CA . HIS A 1 108 ? 27.083 108.678 19.662 1.00 13.99 1106 HIS A CA 1
ATOM 842 C C . HIS A 1 108 ? 25.803 108.907 20.452 1.00 13.50 1106 HIS A C 1
ATOM 843 O O . HIS A 1 108 ? 24.710 108.743 19.918 1.00 14.97 1106 HIS A O 1
ATOM 850 N N . TRP A 1 109 ? 25.943 109.276 21.722 1.00 13.49 1107 TRP A N 1
ATOM 851 C CA . TRP A 1 109 ? 24.810 109.255 22.626 1.00 13.11 1107 TRP A CA 1
ATOM 852 C C . TRP A 1 109 ? 23.695 110.188 22.178 1.00 12.52 1107 TRP A C 1
ATOM 853 O O . TRP A 1 109 ? 22.524 109.926 22.473 1.00 13.31 1107 TRP A O 1
ATOM 864 N N . TYR A 1 110 ? 24.065 111.286 21.542 1.00 12.48 1108 TYR A N 1
ATOM 865 C CA . TYR A 1 110 ? 23.143 112.372 21.233 1.00 12.07 1108 TYR A CA 1
ATOM 866 C C . TYR A 1 110 ? 22.522 112.218 19.851 1.00 13.37 1108 TYR A C 1
ATOM 867 O O . TYR A 1 110 ? 21.889 113.154 19.356 1.00 12.78 1108 TYR A O 1
ATOM 876 N N . LYS A 1 111 ? 22.661 111.039 19.242 1.00 13.01 1109 LYS A N 1
ATOM 877 C CA . LYS A 1 111 ? 22.240 110.816 17.872 1.00 13.39 1109 LYS A CA 1
ATOM 878 C C . LYS A 1 111 ? 20.733 110.905 17.658 1.00 13.58 1109 LYS A C 1
ATOM 879 O O . LYS A 1 111 ? 20.321 110.991 16.491 1.00 16.65 1109 LYS A O 1
ATOM 885 N N . ASP A 1 112 ? 19.926 110.905 18.715 1.00 13.21 1110 ASP A N 1
ATOM 886 C CA . ASP A 1 112 ? 18.481 111.078 18.564 1.00 12.54 1110 ASP A CA 1
ATOM 887 C C . ASP A 1 112 ? 18.049 112.532 18.787 1.00 13.65 1110 ASP A C 1
ATOM 888 O O . ASP A 1 112 ? 16.867 112.876 18.664 1.00 17.57 1110 ASP A O 1
ATOM 893 N N . ILE A 1 113 ? 19.027 113.357 19.143 1.00 12.25 1111 ILE A N 1
ATOM 894 C CA . ILE A 1 113 ? 18.750 114.748 19.470 1.00 11.83 1111 ILE A CA 1
ATOM 895 C C . ILE A 1 113 ? 19.064 115.652 18.289 1.00 12.54 1111 ILE A C 1
ATOM 896 O O . ILE A 1 113 ? 18.190 116.375 17.818 1.00 14.48 1111 ILE A O 1
ATOM 901 N N . THR A 1 114 ? 20.293 115.565 17.797 1.00 13.07 1112 THR A N 1
ATOM 902 C CA . THR A 1 114 ? 20.679 116.314 16.606 1.00 13.05 1112 THR A CA 1
ATOM 903 C C . THR A 1 114 ? 20.140 115.631 15.356 1.00 13.88 1112 THR A C 1
ATOM 904 O O . THR A 1 114 ? 20.473 114.475 15.088 1.00 15.25 1112 THR A O 1
ATOM 908 N N . PRO A 1 115 ? 19.297 116.306 14.589 1.00 13.83 1113 PRO A N 1
ATOM 909 C CA . PRO A 1 115 ? 18.758 115.677 13.379 1.00 15.53 1113 PRO A CA 1
ATOM 910 C C . PRO A 1 115 ? 19.845 115.256 12.400 1.00 14.63 1113 PRO A C 1
ATOM 911 O O . PRO A 1 115 ? 20.915 115.850 12.329 1.00 13.68 1113 PRO A O 1
ATOM 915 N N . ASN A 1 116 ? 19.536 114.244 11.605 1.00 15.44 1114 ASN A N 1
ATOM 916 C CA . ASN A 1 116 ? 20.360 113.814 10.491 1.00 17.07 1114 ASN A CA 1
ATOM 917 C C . ASN A 1 116 ? 21.759 113.399 10.901 1.00 15.92 1114 ASN A C 1
ATOM 918 O O . ASN A 1 116 ? 22.729 113.606 10.158 1.00 19.29 1114 ASN A O 1
ATOM 923 N N . TYR A 1 117 ? 21.836 112.750 12.058 1.00 16.32 1115 TYR A N 1
ATOM 924 C CA . TYR A 1 117 ? 23.117 112.204 12.518 1.00 13.24 1115 TYR A CA 1
ATOM 925 C C . TYR A 1 117 ? 23.517 111.011 11.663 1.00 14.24 1115 TYR A C 1
ATOM 926 O O . TYR A 1 117 ? 22.807 110.004 11.611 1.00 17.66 1115 TYR A O 1
ATOM 935 N N . ARG A 1 118 ? 24.731 111.048 11.118 1.00 16.33 1116 ARG A N 1
ATOM 936 C CA . ARG A 1 118 ? 25.270 109.889 10.411 1.00 19.99 1116 ARG A CA 1
ATOM 937 C C . ARG A 1 118 ? 26.792 109.935 10.345 1.00 17.47 1116 ARG A C 1
ATOM 938 O O . ARG A 1 118 ? 27.404 110.986 10.483 1.00 17.63 1116 ARG A O 1
ATOM 946 N N . PRO A 1 119 ? 27.428 108.784 10.136 1.00 18.81 1117 PRO A N 1
ATOM 947 C CA . PRO A 1 119 ? 28.880 108.774 9.953 1.00 18.33 1117 PRO A CA 1
ATOM 948 C C . PRO A 1 119 ? 29.280 109.501 8.672 1.00 18.61 1117 PRO A C 1
ATOM 949 O O . PRO A 1 119 ? 28.525 109.499 7.705 1.00 20.92 1117 PRO A O 1
ATOM 953 N N . LEU A 1 120 ? 30.474 110.082 8.701 1.00 18.37 1118 LEU A N 1
ATOM 954 C CA . LEU A 1 120 ? 31.060 110.637 7.481 1.00 18.81 1118 LEU A CA 1
ATOM 955 C C . LEU A 1 120 ? 32.019 109.638 6.839 1.00 21.12 1118 LEU A C 1
ATOM 956 O O . LEU A 1 120 ? 32.759 108.965 7.557 1.00 22.19 1118 LEU A O 1
ATOM 961 N N . PRO A 1 121 ? 32.042 109.548 5.515 1.00 24.01 1119 PRO A N 1
ATOM 962 C CA . PRO A 1 121 ? 33.090 108.776 4.850 1.00 27.15 1119 PRO A CA 1
ATOM 963 C C . PRO A 1 121 ? 34.467 109.357 5.165 1.00 23.55 1119 PRO A C 1
ATOM 964 O O . PRO A 1 121 ? 34.556 110.565 5.372 1.00 23.13 1119 PRO A O 1
ATOM 968 N N . SER A 1 122 ? 35.508 108.532 5.103 1.00 24.01 1120 SER A N 1
ATOM 969 C CA . SER A 1 122 ? 36.856 109.018 5.392 1.00 27.40 1120 SER A CA 1
ATOM 970 C C . SER A 1 122 ? 37.306 110.063 4.380 1.00 23.17 1120 SER A C 1
ATOM 971 O O . SER A 1 122 ? 38.097 110.942 4.718 1.00 27.75 1120 SER A O 1
ATOM 974 N N . SER A 1 123 ? 36.770 109.998 3.169 1.00 21.38 1121 SER A N 1
ATOM 975 C CA . SER A 1 123 ? 37.052 110.983 2.130 1.00 23.93 1121 SER A CA 1
ATOM 976 C C . SER A 1 123 ? 36.631 112.391 2.550 1.00 23.48 1121 SER A C 1
ATOM 977 O O . SER A 1 123 ? 37.110 113.375 1.986 1.00 24.03 1121 SER A O 1
ATOM 980 N N . GLU A 1 124 ? 35.736 112.466 3.524 1.00 22.94 1122 GLU A N 1
ATOM 981 C CA . GLU A 1 124 ? 35.170 113.713 4.009 1.00 23.61 1122 GLU A CA 1
ATOM 982 C C . GLU A 1 124 ? 35.741 114.111 5.365 1.00 22.90 1122 GLU A C 1
ATOM 983 O O . GLU A 1 124 ? 35.307 115.089 5.972 1.00 24.84 1122 GLU A O 1
ATOM 989 N N . CYS A 1 125 ? 36.774 113.405 5.807 1.00 22.64 1123 CYS A N 1
ATOM 990 C CA . CYS A 1 125 ? 37.444 113.641 7.075 1.00 20.71 1123 CYS A CA 1
ATOM 991 C C . CYS A 1 125 ? 38.908 114.019 6.880 1.00 20.34 1123 CYS A C 1
ATOM 992 O O . CYS A 1 125 ? 39.522 113.619 5.894 1.00 23.10 1123 CYS A O 1
ATOM 995 N N . PRO A 1 126 ? 39.521 114.730 7.821 1.00 22.62 1124 PRO A N 1
ATOM 996 C CA . PRO A 1 126 ? 40.978 114.938 7.715 1.00 22.94 1124 PRO A CA 1
ATOM 997 C C . PRO A 1 126 ? 41.688 113.592 7.668 1.00 26.13 1124 PRO A C 1
ATOM 998 O O . PRO A 1 126 ? 41.149 112.595 8.156 1.00 22.75 1124 PRO A O 1
ATOM 1002 N N . PRO A 1 127 ? 42.864 113.512 7.064 1.00 27.76 1125 PRO A N 1
ATOM 1003 C CA . PRO A 1 127 ? 43.548 112.216 6.977 1.00 27.91 1125 PRO A CA 1
ATOM 1004 C C . PRO A 1 127 ? 43.740 111.567 8.345 1.00 29.23 1125 PRO A C 1
ATOM 1005 O O . PRO A 1 127 ? 44.196 112.200 9.298 1.00 33.69 1125 PRO A O 1
ATOM 1009 N N . GLY A 1 128 ? 43.341 110.300 8.441 1.00 30.64 1126 GLY A N 1
ATOM 1010 C CA . GLY A 1 128 ? 43.519 109.494 9.632 1.00 32.11 1126 GLY A CA 1
ATOM 1011 C C . GLY A 1 128 ? 42.420 109.659 10.660 1.00 29.96 1126 GLY A C 1
ATOM 1012 O O . GLY A 1 128 ? 42.365 108.907 11.640 1.00 35.18 1126 GLY A O 1
ATOM 1013 N N . ALA A 1 129 ? 41.538 110.637 10.462 1.00 25.50 1127 ALA A N 1
ATOM 1014 C CA . ALA A 1 129 ? 40.491 110.944 11.420 1.00 24.65 1127 ALA A CA 1
ATOM 1015 C C . ALA A 1 129 ? 39.201 110.183 11.154 1.00 22.95 1127 ALA A C 1
ATOM 1016 O O . ALA A 1 129 ? 38.985 109.587 10.100 1.00 22.85 1127 ALA A O 1
ATOM 1018 N N . ILE A 1 130 ? 38.308 110.242 12.137 1.00 20.35 1128 ILE A N 1
ATOM 1019 C CA . ILE A 1 130 ? 36.966 109.698 11.952 1.00 20.79 1128 ILE A CA 1
ATOM 1020 C C . ILE A 1 130 ? 35.971 110.837 12.157 1.00 19.73 1128 ILE A C 1
ATOM 1021 O O . ILE A 1 130 ? 36.298 111.818 12.830 1.00 20.86 1128 ILE A O 1
ATOM 1026 N N . GLY A 1 131 ? 34.796 110.696 11.550 1.00 17.10 1129 GLY A N 1
ATOM 1027 C CA . GLY A 1 131 ? 33.827 111.766 11.583 1.00 16.65 1129 GLY A CA 1
ATOM 1028 C C . GLY A 1 131 ? 32.374 111.349 11.537 1.00 16.13 1129 GLY A C 1
ATOM 1029 O O . GLY A 1 131 ? 31.989 110.278 11.071 1.00 17.91 1129 GLY A O 1
ATOM 1030 N N . VAL A 1 132 ? 31.562 112.270 12.050 1.00 15.23 1130 VAL A N 1
ATOM 1031 C CA . VAL A 1 132 ? 30.121 112.211 11.936 1.00 14.44 1130 VAL A CA 1
ATOM 1032 C C . VAL A 1 132 ? 29.618 113.584 11.482 1.00 13.06 1130 VAL A C 1
ATOM 1033 O O . VAL A 1 132 ? 30.348 114.574 11.558 1.00 15.25 1130 VAL A O 1
ATOM 1037 N N . THR A 1 133 ? 28.396 113.610 10.974 1.00 15.38 1131 THR A N 1
ATOM 1038 C CA . THR A 1 133 ? 27.723 114.859 10.630 1.00 14.59 1131 THR A CA 1
ATOM 1039 C C . THR A 1 133 ? 26.310 114.814 11.201 1.00 13.42 1131 THR A C 1
ATOM 1040 O O . THR A 1 133 ? 25.731 113.748 11.412 1.00 14.15 1131 THR A O 1
ATOM 1044 N N . TYR A 1 134 ? 25.803 115.991 11.513 1.00 14.52 1132 TYR A N 1
ATOM 1045 C CA . TYR A 1 134 ? 24.502 116.142 12.150 1.00 12.57 1132 TYR A CA 1
ATOM 1046 C C . TYR A 1 134 ? 24.095 117.610 12.075 1.00 13.11 1132 TYR A C 1
ATOM 1047 O O . TYR A 1 134 ? 24.926 118.470 11.773 1.00 14.62 1132 TYR A O 1
ATOM 1056 N N . ASP A 1 135 ? 22.845 117.880 12.422 1.00 13.19 1133 ASP A N 1
ATOM 1057 C CA . ASP A 1 135 ? 22.365 119.251 12.508 1.00 13.22 1133 ASP A CA 1
ATOM 1058 C C . ASP A 1 135 ? 22.332 119.652 13.981 1.00 12.51 1133 ASP A C 1
ATOM 1059 O O . ASP A 1 135 ? 21.679 119.014 14.809 1.00 13.66 1133 ASP A O 1
ATOM 1064 N N . THR A 1 136 ? 23.056 120.720 14.295 1.00 11.78 1134 THR A N 1
ATOM 1065 C CA . THR A 1 136 ? 23.000 121.196 15.684 1.00 12.10 1134 THR A CA 1
ATOM 1066 C C . THR A 1 136 ? 22.594 122.657 15.703 1.00 12.62 1134 THR A C 1
ATOM 1067 O O . THR A 1 136 ? 22.127 123.189 14.691 1.00 13.24 1134 THR A O 1
ATOM 1071 N N . LEU A 1 137 ? 22.724 123.286 16.856 1.00 15.38 1135 LEU A N 1
ATOM 1072 C CA . LEU A 1 137 ? 22.258 124.652 17.048 1.00 15.09 1135 LEU A CA 1
ATOM 1073 C C . LEU A 1 137 ? 23.348 125.508 17.689 1.00 16.89 1135 LEU A C 1
ATOM 1074 O O . LEU A 1 137 ? 24.194 124.994 18.419 1.00 13.92 1135 LEU A O 1
ATOM 1079 N N . SER A 1 138 ? 23.296 126.804 17.407 1.00 17.96 1136 SER A N 1
ATOM 1080 C CA . SER A 1 138 ? 24.131 127.788 18.064 1.00 13.81 1136 SER A CA 1
ATOM 1081 C C . SER A 1 138 ? 23.307 129.024 18.431 1.00 15.04 1136 SER A C 1
ATOM 1082 O O . SER A 1 138 ? 22.252 129.291 17.857 1.00 15.19 1136 SER A O 1
ATOM 1085 N N . VAL A 1 139 ? 23.858 129.756 19.385 1.00 13.08 1137 VAL A N 1
ATOM 1086 C CA . VAL A 1 139 ? 23.348 131.058 19.762 1.00 13.15 1137 VAL A CA 1
ATOM 1087 C C . VAL A 1 139 ? 24.486 132.079 19.673 1.00 13.78 1137 VAL A C 1
ATOM 1088 O O . VAL A 1 139 ? 25.662 131.720 19.667 1.00 14.48 1137 VAL A O 1
ATOM 1092 N N . HIS A 1 140 ? 24.116 133.347 19.558 1.00 13.60 1138 HIS A N 1
ATOM 1093 C CA . HIS A 1 140 ? 25.080 134.446 19.604 1.00 12.51 1138 HIS A CA 1
ATOM 1094 C C . HIS A 1 140 ? 25.312 134.769 21.072 1.00 11.54 1138 HIS A C 1
ATOM 1095 O O . HIS A 1 140 ? 24.383 135.220 21.722 1.00 13.82 1138 HIS A O 1
ATOM 1102 N N . ALA A 1 141 ? 26.470 134.412 21.597 1.00 12.99 1139 ALA A N 1
ATOM 1103 C CA . ALA A 1 141 ? 26.619 134.336 23.043 1.00 11.98 1139 ALA A CA 1
ATOM 1104 C C . ALA A 1 141 ? 26.264 135.627 23.747 1.00 12.63 1139 ALA A C 1
ATOM 1105 O O . ALA A 1 141 ? 25.369 135.634 24.598 1.00 12.40 1139 ALA A O 1
ATOM 1107 N N . PRO A 1 142 ? 26.872 136.760 23.427 1.00 12.98 1140 PRO A N 1
ATOM 1108 C CA . PRO A 1 142 ? 26.500 137.977 24.161 1.00 12.57 1140 PRO A CA 1
ATOM 1109 C C . PRO A 1 142 ? 25.050 138.367 23.984 1.00 10.72 1140 PRO A C 1
ATOM 1110 O O . PRO A 1 142 ? 24.373 138.796 24.910 1.00 13.37 1140 PRO A O 1
ATOM 1114 N N . LYS A 1 143 ? 24.483 138.223 22.797 1.00 11.24 1141 LYS A N 1
ATOM 1115 C CA . LYS A 1 143 ? 23.111 138.607 22.510 1.00 12.00 1141 LYS A CA 1
ATOM 1116 C C . LYS A 1 143 ? 22.115 137.665 23.175 1.00 11.62 1141 LYS A C 1
ATOM 1117 O O . LYS A 1 143 ? 21.035 138.097 23.567 1.00 13.45 1141 LYS A O 1
ATOM 1123 N N . TYR A 1 144 ? 22.511 136.404 23.313 1.00 11.80 1142 TYR A N 1
ATOM 1124 C CA . TYR A 1 144 ? 21.696 135.422 24.039 1.00 11.43 1142 TYR A CA 1
ATOM 1125 C C . TYR A 1 144 ? 21.579 135.818 25.504 1.00 10.83 1142 TYR A C 1
ATOM 1126 O O . TYR A 1 144 ? 20.499 135.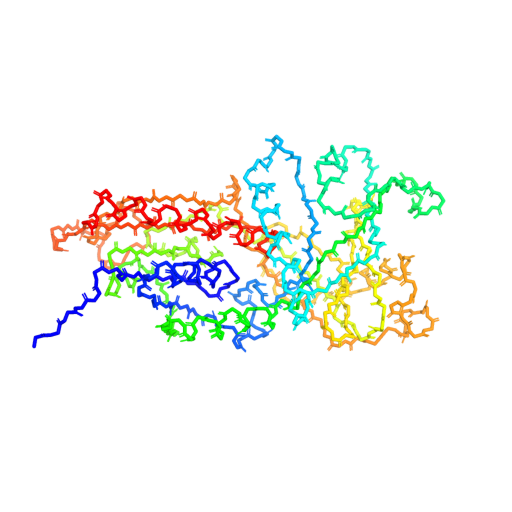782 26.085 1.00 11.61 1142 TYR A O 1
ATOM 1135 N N . CYS A 1 145 ? 22.707 136.225 26.096 1.00 11.29 1143 CYS A N 1
ATOM 1136 C CA . CYS A 1 145 ? 22.631 136.686 27.484 1.00 11.48 1143 CYS A CA 1
ATOM 1137 C C . CYS A 1 145 ? 21.773 137.934 27.596 1.00 10.07 1143 CYS A C 1
ATOM 1138 O O . CYS A 1 145 ? 21.032 138.117 28.563 1.00 11.55 1143 CYS A O 1
ATOM 1141 N N . GLN A 1 146 ? 21.877 138.808 26.599 1.00 11.42 1144 GLN A N 1
ATOM 1142 C CA . GLN A 1 146 ? 21.076 140.029 26.617 1.00 11.83 1144 GLN A CA 1
ATOM 1143 C C . GLN A 1 146 ? 19.592 139.734 26.457 1.00 12.32 1144 GLN A C 1
ATOM 1144 O O . GLN A 1 146 ? 18.756 140.386 27.075 1.00 12.50 1144 GLN A O 1
ATOM 1150 N N . TYR A 1 147 ? 19.292 138.706 25.664 1.00 12.04 1145 TYR A N 1
ATOM 1151 C CA . TYR A 1 147 ? 17.923 138.240 25.513 1.00 11.37 1145 TYR A CA 1
ATOM 1152 C C . TYR A 1 147 ? 17.401 137.733 26.847 1.00 11.04 1145 TYR A C 1
ATOM 1153 O O . TYR A 1 147 ? 16.318 138.107 27.315 1.00 12.10 1145 TYR A O 1
ATOM 1162 N N . LEU A 1 148 ? 18.182 136.869 27.506 1.00 11.62 1146 LEU A N 1
ATOM 1163 C CA . LEU A 1 148 ? 17.763 136.377 28.813 1.00 10.89 1146 LEU A CA 1
ATOM 1164 C C . LEU A 1 148 ? 17.499 137.525 29.786 1.00 12.08 1146 LEU A C 1
ATOM 1165 O O . LEU A 1 148 ? 16.558 137.483 30.579 1.00 12.36 1146 LEU A O 1
ATOM 1170 N N . ALA A 1 149 ? 18.345 138.553 29.739 1.00 13.08 1147 ALA A N 1
ATOM 1171 C CA . ALA A 1 149 ? 18.199 139.695 30.632 1.00 11.74 1147 ALA A CA 1
ATOM 1172 C C . ALA A 1 149 ? 16.922 140.471 30.341 1.00 11.44 1147 ALA A C 1
ATOM 1173 O O . ALA A 1 149 ? 16.246 140.919 31.262 1.00 13.35 1147 ALA A O 1
ATOM 1175 N N . ARG A 1 150 ? 16.544 140.595 29.071 1.00 11.76 1148 ARG A N 1
ATOM 1176 C CA . ARG A 1 150 ? 15.281 141.274 28.770 1.00 11.17 1148 ARG A CA 1
ATOM 1177 C C . ARG A 1 150 ? 14.120 140.456 29.319 1.00 12.03 1148 ARG A C 1
ATOM 1178 O O . ARG A 1 150 ? 13.156 140.997 29.852 1.00 13.79 1148 ARG A O 1
ATOM 1186 N N . GLU A 1 151 ? 14.218 139.134 29.175 1.00 12.31 1149 GLU A N 1
ATOM 1187 C CA . GLU A 1 151 ? 13.146 138.267 29.666 1.00 12.20 1149 GLU A CA 1
ATOM 1188 C C . GLU A 1 151 ? 13.024 138.404 31.175 1.00 12.33 1149 GLU A C 1
ATOM 1189 O O . GLU A 1 151 ? 11.924 138.437 31.730 1.00 12.68 1149 GLU A O 1
ATOM 1195 N N . LEU A 1 152 ? 14.184 138.513 31.810 1.00 12.27 1150 LEU A N 1
ATOM 1196 C CA . LEU A 1 152 ? 14.260 138.718 33.253 1.00 12.91 1150 LEU A CA 1
ATOM 1197 C C . LEU A 1 152 ? 13.636 140.042 33.667 1.00 13.38 1150 LEU A C 1
ATOM 1198 O O . LEU A 1 152 ? 12.897 140.120 34.648 1.00 12.53 1150 LEU A O 1
ATOM 1203 N N . GLN A 1 153 ? 13.941 141.094 32.906 1.00 13.03 1151 GLN A N 1
ATOM 1204 C CA . GLN A 1 153 ? 13.361 142.396 33.216 1.00 11.83 1151 GLN A CA 1
ATOM 1205 C C . GLN A 1 153 ? 11.836 142.306 33.260 1.00 11.45 1151 GLN A C 1
ATOM 1206 O O . GLN A 1 153 ? 11.228 142.794 34.213 1.00 13.38 1151 GLN A O 1
ATOM 1212 N N . LYS A 1 154 ? 11.253 141.705 32.231 1.00 11.62 1152 LYS A N 1
ATOM 1213 C CA . LYS A 1 154 ? 9.807 141.600 32.128 1.00 11.18 1152 LYS A CA 1
ATOM 1214 C C . LYS A 1 154 ? 9.202 140.839 33.296 1.00 13.40 1152 LYS A C 1
ATOM 1215 O O . LYS A 1 154 ? 8.116 141.190 33.767 1.00 13.69 1152 LYS A O 1
ATOM 1221 N N . LEU A 1 155 ? 9.937 139.864 33.816 1.00 13.56 1153 LEU A N 1
ATOM 1222 C CA . LEU A 1 155 ? 9.489 139.066 34.952 1.00 14.73 1153 LEU A CA 1
ATOM 1223 C C . LEU A 1 155 ? 9.849 139.660 36.300 1.00 17.25 1153 LEU A C 1
ATOM 1224 O O . LEU A 1 155 ? 9.698 139.027 37.346 1.00 26.94 1153 LEU A O 1
ATOM 1229 N N . GLY A 1 156 ? 10.288 140.910 36.297 1.00 14.47 1154 GLY A N 1
ATOM 1230 C CA . GLY A 1 156 ? 10.479 141.648 37.526 1.00 16.49 1154 GLY A CA 1
ATOM 1231 C C . GLY A 1 156 ? 11.830 141.470 38.172 1.00 14.55 1154 GLY A C 1
ATOM 1232 O O . GLY A 1 156 ? 12.055 141.937 39.296 1.00 15.87 1154 GLY A O 1
ATOM 1233 N N . ALA A 1 157 ? 12.761 140.775 37.520 1.00 13.68 1155 ALA A N 1
ATOM 1234 C CA . ALA A 1 157 ? 14.081 140.644 38.133 1.00 13.20 1155 ALA A CA 1
ATOM 1235 C C . ALA A 1 157 ? 14.824 141.976 38.018 1.00 14.21 1155 ALA A C 1
ATOM 1236 O O . ALA A 1 157 ? 14.581 142.751 37.102 1.00 15.21 1155 ALA A O 1
ATOM 1238 N N . THR A 1 158 ? 15.721 142.196 38.969 1.00 15.01 1156 THR A N 1
ATOM 1239 C CA . THR A 1 158 ? 16.545 143.407 38.983 1.00 16.40 1156 THR A CA 1
ATOM 1240 C C . THR A 1 158 ? 18.019 143.020 39.005 1.00 15.37 1156 THR A C 1
ATOM 1241 O O . THR A 1 158 ? 18.365 141.882 39.313 1.00 15.66 1156 THR A O 1
ATOM 1245 N N . PHE A 1 159 ? 18.857 143.967 38.615 1.00 13.97 1157 PHE A N 1
ATOM 1246 C CA . PHE A 1 159 ? 20.279 143.791 38.469 1.00 13.09 1157 PHE A CA 1
ATOM 1247 C C . PHE A 1 159 ? 21.035 144.856 39.263 1.00 13.92 1157 PHE A C 1
ATOM 1248 O O . PHE A 1 159 ? 20.605 146.000 39.347 1.00 16.66 1157 PHE A O 1
ATOM 1256 N N . GLU A 1 160 ? 22.195 144.450 39.764 1.00 14.36 1158 GLU A N 1
ATOM 1257 C CA . GLU A 1 160 ? 23.072 145.375 40.469 1.00 14.50 1158 GLU A CA 1
ATOM 1258 C C . GLU A 1 160 ? 24.519 144.910 40.319 1.00 13.14 1158 GLU A C 1
ATOM 1259 O O . GLU A 1 160 ? 24.825 143.731 40.487 1.00 14.06 1158 GLU A O 1
ATOM 1265 N N . ARG A 1 161 ? 25.381 145.855 39.959 1.00 15.50 1159 ARG A N 1
ATOM 1266 C CA . ARG A 1 161 ? 26.806 145.572 39.898 1.00 15.51 1159 ARG A CA 1
ATOM 1267 C C . ARG A 1 161 ? 27.368 145.551 41.321 1.00 15.11 1159 ARG A C 1
ATOM 1268 O O . ARG A 1 161 ? 27.213 146.508 42.075 1.00 20.63 1159 ARG A O 1
ATOM 1276 N N . ARG A 1 162 ? 28.064 144.462 41.589 1.00 14.14 1160 ARG A N 1
ATOM 1277 C CA . ARG A 1 162 ? 28.703 144.310 42.884 1.00 16.30 1160 ARG A CA 1
ATOM 1278 C C . ARG A 1 162 ? 29.791 143.256 42.704 1.00 15.57 1160 ARG A C 1
ATOM 1279 O O . ARG A 1 162 ? 29.580 142.300 41.960 1.00 16.05 1160 ARG A O 1
ATOM 1287 N N . THR A 1 163 ? 30.905 143.477 43.382 1.00 14.48 1161 THR A N 1
ATOM 1288 C CA . THR A 1 163 ? 31.945 142.462 43.459 1.00 14.24 1161 THR A CA 1
ATOM 1289 C C . THR A 1 163 ? 32.077 141.991 44.907 1.00 13.13 1161 THR A C 1
ATOM 1290 O O . THR A 1 163 ? 32.536 142.727 45.776 1.00 21.83 1161 THR A O 1
ATOM 1294 N N . VAL A 1 164 ? 31.640 140.764 45.133 1.00 12.89 1162 VAL A N 1
ATOM 1295 C CA . VAL A 1 164 ? 31.600 140.187 46.479 1.00 14.13 1162 VAL A CA 1
ATOM 1296 C C . VAL A 1 164 ? 32.926 139.533 46.828 1.00 12.60 1162 VAL A C 1
ATOM 1297 O O . VAL A 1 164 ? 33.550 138.896 45.985 1.00 15.43 1162 VAL A O 1
ATOM 1301 N N . THR A 1 165 ? 33.369 139.700 48.065 1.00 11.93 1163 THR A N 1
ATOM 1302 C CA . THR A 1 165 ? 34.558 139.114 48.646 1.00 13.33 1163 THR A CA 1
ATOM 1303 C C . THR A 1 165 ? 34.264 138.141 49.779 1.00 12.66 1163 THR A C 1
ATOM 1304 O O . THR A 1 165 ? 35.145 137.374 50.166 1.00 13.83 1163 THR A O 1
ATOM 1308 N N . SER A 1 166 ? 33.044 138.158 50.288 1.00 14.16 1164 SER A N 1
ATOM 1309 C CA . SER A 1 166 ? 32.609 137.331 51.393 1.00 14.24 1164 SER A CA 1
ATOM 1310 C C . SER A 1 166 ? 31.095 137.129 51.300 1.00 14.75 1164 SER A C 1
ATOM 1311 O O . SER A 1 166 ? 30.392 138.060 50.917 1.00 15.54 1164 SER A O 1
ATOM 1314 N N . LEU A 1 167 ? 30.650 135.915 51.592 1.00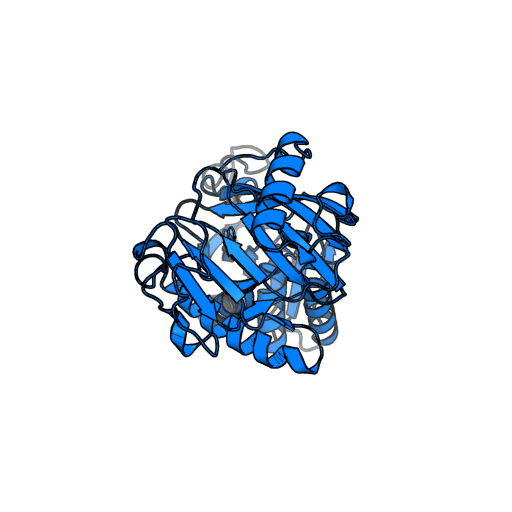 15.66 1165 LEU A N 1
ATOM 1315 C CA . LEU A 1 167 ? 29.290 135.491 51.354 1.00 15.83 1165 LEU A CA 1
ATOM 1316 C C . LEU A 1 167 ? 28.227 136.389 51.956 1.00 17.22 1165 LEU A C 1
ATOM 1317 O O . LEU A 1 167 ? 27.146 136.563 51.397 1.00 20.27 1165 LEU A O 1
ATOM 1322 N N . GLU A 1 168 ? 28.506 136.918 53.140 1.00 17.46 1166 GLU A N 1
ATOM 1323 C CA . GLU A 1 168 ? 27.475 137.733 53.772 1.00 21.48 1166 GLU A CA 1
ATOM 1324 C C . GLU A 1 168 ? 27.053 138.912 52.908 1.00 19.82 1166 GLU A C 1
ATOM 1325 O O . GLU A 1 168 ? 25.911 139.370 53.016 1.00 24.65 1166 GLU A O 1
ATOM 1331 N N . GLN A 1 169 ? 27.895 139.366 51.991 1.00 18.08 1167 GLN A N 1
ATOM 1332 C CA . GLN A 1 169 ? 27.601 140.446 51.062 1.00 17.25 1167 GLN A CA 1
ATOM 1333 C C . GLN A 1 169 ? 26.572 140.051 50.013 1.00 18.87 1167 GLN A C 1
ATOM 1334 O O . GLN A 1 169 ? 25.899 140.908 49.432 1.00 23.11 1167 GLN A O 1
ATOM 1340 N N . ALA A 1 170 ? 26.435 138.751 49.768 1.00 18.47 1168 ALA A N 1
ATOM 1341 C CA . ALA A 1 170 ? 25.460 138.281 48.791 1.00 16.89 1168 ALA A CA 1
ATOM 1342 C C . ALA A 1 170 ? 24.128 137.995 49.469 1.00 16.20 1168 ALA A C 1
ATOM 1343 O O . ALA A 1 170 ? 23.092 138.084 48.817 1.00 18.99 1168 ALA A O 1
ATOM 1345 N N . PHE A 1 171 ? 24.168 137.701 50.763 1.00 18.42 1169 PHE A N 1
ATOM 1346 C CA . PHE A 1 171 ? 22.929 137.362 51.463 1.00 20.58 1169 PHE A CA 1
ATOM 1347 C C . PHE A 1 171 ? 22.212 138.635 51.902 1.00 27.15 1169 PHE A C 1
ATOM 1348 O O . PHE A 1 171 ? 21.872 138.784 53.062 1.00 37.79 1169 PHE A O 1
ATOM 1356 N N . ASP A 1 172 ? 21.979 139.496 50.921 1.00 35.44 1170 ASP A N 1
ATOM 1357 C CA . ASP A 1 172 ? 21.465 140.851 51.008 1.00 39.71 1170 ASP A CA 1
ATOM 1358 C C . ASP A 1 172 ? 19.993 140.890 50.631 1.00 43.47 1170 ASP A C 1
ATOM 1359 O O . ASP A 1 172 ? 19.591 140.966 49.470 1.00 43.65 1170 ASP A O 1
ATOM 1368 N N . GLY A 1 173 ? 19.138 140.807 51.650 1.00 43.60 1171 GLY A N 1
ATOM 1369 C CA . GLY A 1 173 ? 17.714 140.814 51.351 1.00 40.97 1171 GLY A CA 1
ATOM 1370 C C . GLY A 1 173 ? 17.203 139.457 50.932 1.00 41.75 1171 GLY A C 1
ATOM 1371 O O . GLY A 1 173 ? 16.037 139.347 50.547 1.00 53.39 1171 GLY A O 1
ATOM 1372 N N . ALA A 1 174 ? 18.035 138.422 51.024 1.00 31.36 1172 ALA A N 1
ATOM 1373 C CA . ALA A 1 174 ? 17.534 137.071 50.778 1.00 23.23 1172 ALA A CA 1
ATOM 1374 C C . ALA A 1 174 ? 18.292 136.042 51.614 1.00 22.20 1172 ALA A C 1
ATOM 1375 O O . ALA A 1 174 ? 19.462 136.247 51.940 1.00 21.60 1172 ALA A O 1
ATOM 1377 N N . ASP A 1 175 ? 17.610 134.958 51.967 1.00 18.93 1173 ASP A N 1
ATOM 1378 C CA . ASP A 1 175 ? 18.188 133.882 52.754 1.00 17.82 1173 ASP A CA 1
ATOM 1379 C C . ASP A 1 175 ? 18.673 132.731 51.882 1.00 15.49 1173 ASP A C 1
ATOM 1380 O O . ASP A 1 175 ? 19.156 131.723 52.393 1.00 17.25 1173 ASP A O 1
ATOM 1385 N N . LEU A 1 176 ? 18.522 132.902 50.579 1.00 15.93 1174 LEU A N 1
ATOM 1386 C CA . LEU A 1 176 ? 19.002 131.936 49.596 1.00 15.33 1174 LEU A CA 1
ATOM 1387 C C . LEU A 1 176 ? 19.698 132.701 48.466 1.00 14.75 1174 LEU A C 1
ATOM 1388 O O . LEU A 1 176 ? 19.124 133.630 47.881 1.00 15.88 1174 LEU A O 1
ATOM 1393 N N . VAL A 1 177 ? 20.901 132.246 48.157 1.00 14.22 1175 VAL A N 1
ATOM 1394 C CA . VAL A 1 177 ? 21.711 132.760 47.064 1.00 13.04 1175 VAL A CA 1
ATOM 1395 C C . VAL A 1 177 ? 22.062 131.618 46.116 1.00 13.31 1175 VAL A C 1
ATOM 1396 O O . VAL A 1 177 ? 22.426 130.521 46.544 1.00 13.29 1175 VAL A O 1
ATOM 1400 N N . VAL A 1 178 ? 21.918 131.883 44.824 1.00 13.14 1176 VAL A N 1
ATOM 1401 C CA . VAL A 1 178 ? 22.449 130.995 43.801 1.00 12.00 1176 VAL A CA 1
ATOM 1402 C C . VAL A 1 178 ? 23.847 131.488 43.439 1.00 11.29 1176 VAL A C 1
ATOM 1403 O O . VAL A 1 178 ? 24.027 132.638 43.042 1.00 12.09 1176 VAL A O 1
ATOM 1407 N N . ASN A 1 179 ? 24.827 130.627 43.637 1.00 11.57 1177 ASN A N 1
ATOM 1408 C CA . ASN A 1 179 ? 26.219 130.953 43.385 1.00 11.12 1177 ASN A CA 1
ATOM 1409 C C 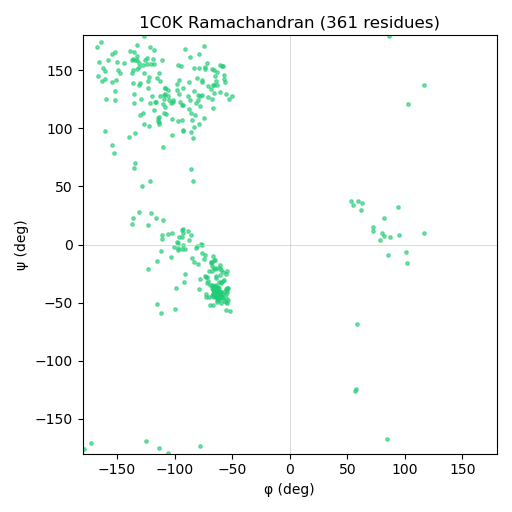. ASN A 1 179 ? 26.602 130.539 41.957 1.00 10.89 1177 ASN A C 1
ATOM 1410 O O . ASN A 1 179 ? 27.040 129.408 41.779 1.00 12.39 1177 ASN A O 1
ATOM 1415 N N . ALA A 1 180 ? 26.571 131.500 41.047 1.00 11.43 1178 ALA A N 1
ATOM 1416 C CA . ALA A 1 180 ? 26.916 131.281 39.659 1.00 10.16 1178 ALA A CA 1
ATOM 1417 C C . ALA A 1 180 ? 28.070 132.176 39.224 1.00 10.36 1178 ALA A C 1
ATOM 1418 O O . ALA A 1 180 ? 27.979 132.950 38.280 1.00 10.43 1178 ALA A O 1
ATOM 1420 N N . THR A 1 181 ? 29.174 132.094 39.962 1.00 10.92 1179 THR A N 1
ATOM 1421 C CA . THR A 1 181 ? 30.255 133.045 39.781 1.00 11.36 1179 THR A CA 1
ATOM 1422 C C . THR A 1 181 ? 31.424 132.494 38.977 1.00 11.90 1179 THR A C 1
ATOM 1423 O O . THR A 1 181 ? 32.464 133.157 38.916 1.00 11.30 1179 THR A O 1
ATOM 1427 N N . GLY A 1 182 ? 31.277 131.333 38.362 1.00 11.59 1180 GLY A N 1
ATOM 1428 C CA . GLY A 1 182 ? 32.369 130.847 37.515 1.00 10.93 1180 GLY A CA 1
ATOM 1429 C C . GLY A 1 182 ? 33.669 130.718 38.284 1.00 9.73 1180 GLY A C 1
ATOM 1430 O O . GLY A 1 182 ? 33.739 130.080 39.332 1.00 12.65 1180 GLY A O 1
ATOM 1431 N N . LEU A 1 183 ? 34.709 131.373 37.788 1.00 11.38 1181 LEU A N 1
ATOM 1432 C CA . LEU A 1 183 ? 36.023 131.342 38.407 1.00 11.35 1181 LEU A CA 1
ATOM 1433 C C . LEU A 1 183 ? 36.043 132.054 39.752 1.00 10.92 1181 LEU A C 1
ATOM 1434 O O . LEU A 1 183 ? 36.897 131.791 40.604 1.00 14.10 1181 LEU A O 1
ATOM 1439 N N . GLY A 1 184 ? 35.106 132.967 39.973 1.00 10.94 1182 GLY A N 1
ATOM 1440 C CA . GLY A 1 184 ? 35.130 133.747 41.201 1.00 12.12 1182 GLY A CA 1
ATOM 1441 C C . GLY A 1 184 ? 34.900 132.941 42.461 1.00 11.22 1182 GLY A C 1
ATOM 1442 O O . GLY A 1 184 ? 35.227 133.397 43.563 1.00 12.74 1182 GLY A O 1
ATOM 1443 N N . ALA A 1 185 ? 34.311 131.755 42.313 1.00 13.21 1183 ALA A N 1
ATOM 1444 C CA . ALA A 1 185 ? 34.017 130.861 43.419 1.00 12.23 1183 ALA A CA 1
ATOM 1445 C C . ALA A 1 185 ? 35.255 130.548 44.240 1.00 14.39 1183 ALA A C 1
ATOM 1446 O O . ALA A 1 185 ? 35.169 130.189 45.412 1.00 14.84 1183 ALA A O 1
ATOM 1448 N N . LYS A 1 186 ? 36.434 130.636 43.635 1.00 12.64 1184 LYS A N 1
ATOM 1449 C CA . LYS A 1 186 ? 37.643 130.302 44.371 1.00 11.99 1184 LYS A CA 1
ATOM 1450 C C . LYS A 1 186 ? 37.971 131.364 45.415 1.00 12.74 1184 LYS A C 1
ATOM 1451 O O . LYS A 1 186 ? 38.555 131.034 46.452 1.00 15.05 1184 LYS A O 1
ATOM 1457 N N . SER A 1 187 ? 37.651 132.630 45.139 1.00 13.08 1185 SER A N 1
ATOM 1458 C CA . SER A 1 187 ? 38.198 133.683 45.986 1.00 12.25 1185 SER A CA 1
ATOM 1459 C C . SER A 1 187 ? 37.159 134.376 46.844 1.00 12.55 1185 SER A C 1
ATOM 1460 O O . SER A 1 187 ? 37.472 135.354 47.519 1.00 15.23 1185 SER A O 1
ATOM 1463 N N . ILE A 1 188 ? 35.915 133.901 46.811 1.00 14.03 1186 ILE A N 1
ATOM 1464 C CA . ILE A 1 188 ? 34.914 134.447 47.732 1.00 13.42 1186 ILE A CA 1
ATOM 1465 C C . ILE A 1 188 ? 34.970 133.69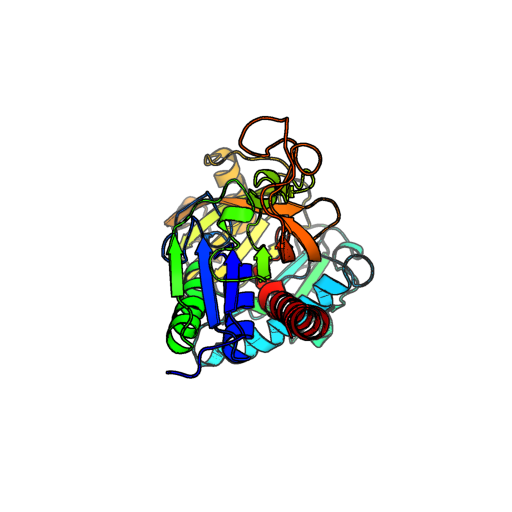5 49.053 1.00 13.10 1186 ILE A C 1
ATOM 1466 O O . ILE A 1 188 ? 34.846 132.468 49.067 1.00 14.10 1186 ILE A O 1
ATOM 1471 N N . ALA A 1 189 ? 35.155 134.445 50.143 1.00 14.67 1187 ALA A N 1
ATOM 1472 C CA . ALA A 1 189 ? 35.167 133.816 51.464 1.00 14.55 1187 ALA A CA 1
ATOM 1473 C C . ALA A 1 189 ? 33.821 133.138 51.734 1.00 14.67 1187 ALA A C 1
ATOM 1474 O O . ALA A 1 189 ? 32.775 133.759 51.552 1.00 14.36 1187 ALA A O 1
ATOM 1476 N N . GLY A 1 190 ? 33.861 131.886 52.171 1.00 14.34 1188 GLY A N 1
ATOM 1477 C CA . GLY A 1 190 ? 32.678 131.081 52.399 1.00 15.14 1188 GLY A CA 1
ATOM 1478 C C . GLY A 1 190 ? 32.429 130.097 51.274 1.00 14.01 1188 GLY A C 1
ATOM 1479 O O . GLY A 1 190 ? 31.639 129.158 51.448 1.00 18.32 1188 GLY A O 1
ATOM 1480 N N . ILE A 1 191 ? 33.080 130.325 50.139 1.00 13.48 1189 ILE A N 1
ATOM 1481 C CA . ILE A 1 191 ? 33.069 129.361 49.046 1.00 14.29 1189 ILE A CA 1
ATOM 1482 C C . ILE A 1 191 ? 34.450 128.743 48.867 1.00 13.99 1189 ILE A C 1
ATOM 1483 O O . ILE A 1 191 ? 34.576 127.532 49.055 1.00 15.07 1189 ILE A O 1
ATOM 1488 N N . ASP A 1 192 ? 35.464 129.550 48.606 1.00 12.66 1190 ASP A N 1
ATOM 1489 C CA . ASP A 1 192 ? 36.864 129.163 48.705 1.00 13.65 1190 ASP A CA 1
ATOM 1490 C C . ASP A 1 192 ? 37.207 127.913 47.910 1.00 13.10 1190 ASP A C 1
ATOM 1491 O O . ASP A 1 192 ? 38.040 127.104 48.326 1.00 15.88 1190 ASP A O 1
ATOM 1496 N N . ASP A 1 193 ? 36.615 127.738 46.733 1.00 13.04 1191 ASP A N 1
ATOM 1497 C CA . ASP A 1 193 ? 36.760 126.486 46.009 1.00 13.38 1191 ASP A CA 1
ATOM 1498 C C . ASP A 1 193 ? 38.052 126.448 45.203 1.00 13.57 1191 ASP A C 1
ATOM 1499 O O . ASP A 1 193 ? 38.135 127.005 44.108 1.00 14.53 1191 ASP A O 1
ATOM 1504 N N . GLN A 1 194 ? 39.047 125.755 45.751 1.00 13.80 1192 GLN A N 1
ATOM 1505 C CA . GLN A 1 194 ? 40.347 125.642 45.124 1.00 13.50 1192 GLN A CA 1
ATOM 1506 C C . GLN A 1 194 ? 40.314 124.843 43.826 1.00 13.59 1192 GLN A C 1
ATOM 1507 O O . GLN A 1 194 ? 41.280 124.897 43.052 1.00 15.72 1192 GLN A O 1
ATOM 1513 N N . ALA A 1 195 ? 39.222 124.118 43.605 1.00 13.14 1193 ALA A N 1
ATOM 1514 C CA . ALA A 1 195 ? 39.079 123.267 42.434 1.00 12.40 1193 ALA A CA 1
ATOM 1515 C C . ALA A 1 195 ? 38.693 124.039 41.179 1.00 13.37 1193 ALA A C 1
ATOM 1516 O O . ALA A 1 195 ? 38.829 123.539 40.052 1.00 14.30 1193 ALA A O 1
ATOM 1518 N N . ALA A 1 196 ? 38.202 125.263 41.376 1.00 12.85 1194 ALA A N 1
ATOM 1519 C CA . ALA A 1 196 ? 37.907 126.100 40.214 1.00 13.46 1194 ALA A CA 1
ATOM 1520 C C . ALA A 1 196 ? 39.205 126.393 39.462 1.00 14.23 1194 ALA A C 1
ATOM 1521 O O . ALA A 1 196 ? 40.230 126.670 40.094 1.00 16.00 1194 ALA A O 1
ATOM 1523 N N . GLU A 1 197 ? 39.135 126.310 38.133 1.00 12.40 1195 GLU A N 1
ATOM 1524 C CA . GLU A 1 197 ? 40.309 126.499 37.291 1.00 13.51 1195 GLU A CA 1
ATOM 1525 C C . GLU A 1 197 ? 39.875 127.059 35.944 1.00 11.92 1195 GLU A C 1
ATOM 1526 O O . GLU A 1 197 ? 38.852 126.654 35.406 1.00 12.60 1195 GLU A O 1
ATOM 1532 N N . PRO A 1 198 ? 40.660 127.971 35.382 1.00 11.61 1196 PRO A N 1
ATOM 1533 C CA . PRO A 1 198 ? 40.357 128.447 34.030 1.00 11.41 1196 PRO A CA 1
ATOM 1534 C C . PRO A 1 198 ? 40.823 127.434 32.988 1.00 11.00 1196 PRO A C 1
ATOM 1535 O O . PRO A 1 198 ? 41.785 126.689 33.172 1.00 12.91 1196 PRO A O 1
ATOM 1539 N N . ILE A 1 199 ? 40.119 127.448 31.867 1.00 11.27 1197 ILE A N 1
ATOM 1540 C CA . ILE A 1 199 ? 40.613 126.809 30.657 1.00 11.24 1197 ILE A CA 1
ATOM 1541 C C . ILE A 1 199 ? 40.570 127.839 29.534 1.00 10.62 1197 ILE A C 1
ATOM 1542 O O . ILE A 1 199 ? 39.519 128.219 29.019 1.00 12.35 1197 ILE A O 1
ATOM 1547 N N . ARG A 1 200 ? 41.763 128.342 29.220 1.00 11.11 1198 ARG A N 1
ATOM 1548 C CA . ARG A 1 200 ? 41.898 129.471 28.311 1.00 10.79 1198 ARG A CA 1
ATOM 1549 C C . ARG A 1 200 ? 41.528 129.142 26.874 1.00 11.40 1198 ARG A C 1
ATOM 1550 O O . ARG A 1 200 ? 41.972 128.124 26.345 1.00 12.65 1198 ARG A O 1
ATOM 1558 N N . GLY A 1 201 ? 40.741 130.027 26.275 1.00 11.80 1199 GLY A N 1
ATOM 1559 C CA . GLY A 1 201 ? 40.271 129.864 24.913 1.00 12.30 1199 GLY A CA 1
ATOM 1560 C C . GLY A 1 201 ? 40.500 131.109 24.082 1.00 12.27 1199 GLY A C 1
ATOM 1561 O O . GLY A 1 201 ? 39.868 132.137 24.322 1.00 14.38 1199 GLY A O 1
ATOM 1562 N N . GLN A 1 202 ? 41.403 130.998 23.115 1.00 11.80 1200 GLN A N 1
ATOM 1563 C CA . GLN A 1 202 ? 41.650 132.057 22.151 1.00 11.79 1200 GLN A CA 1
ATOM 1564 C C . GLN A 1 202 ? 40.879 131.767 20.867 1.00 12.39 1200 GLN A C 1
ATOM 1565 O O . GLN A 1 202 ? 40.827 130.609 20.446 1.00 12.59 1200 GLN A O 1
ATOM 1571 N N . THR A 1 203 ? 40.277 132.816 20.299 1.00 11.47 1201 THR A N 1
ATOM 1572 C CA . THR A 1 203 ? 39.550 132.656 19.056 1.00 12.21 1201 THR A CA 1
ATOM 1573 C C . THR A 1 203 ? 39.828 133.838 18.130 1.00 12.16 1201 THR A C 1
ATOM 1574 O O . THR A 1 203 ? 40.304 134.875 18.592 1.00 12.66 1201 THR A O 1
ATOM 1578 N N . VAL A 1 204 ? 39.445 133.644 16.877 1.00 11.18 1202 VAL A N 1
ATOM 1579 C CA . VAL A 1 204 ? 39.376 134.726 15.911 1.00 12.03 1202 VAL A CA 1
ATOM 1580 C C . VAL A 1 204 ? 37.930 134.905 15.457 1.00 11.37 1202 VAL A C 1
ATOM 1581 O O . VAL A 1 204 ? 37.336 133.953 14.978 1.00 14.78 1202 VAL A O 1
ATOM 1585 N N . LEU A 1 205 ? 37.370 136.101 15.633 1.00 13.58 1203 LEU A N 1
ATOM 1586 C CA . LEU A 1 205 ? 36.032 136.364 15.102 1.00 13.94 1203 LEU A CA 1
ATOM 1587 C C . LEU A 1 205 ? 36.184 136.869 13.667 1.00 14.09 1203 LEU A C 1
ATOM 1588 O O . LEU A 1 205 ? 36.977 137.772 13.447 1.00 14.89 1203 LEU A O 1
ATOM 1593 N N . VAL A 1 206 ? 35.475 136.230 12.753 1.00 15.80 1204 VAL A N 1
ATOM 1594 C CA . VAL A 1 206 ? 35.610 136.446 11.326 1.00 16.84 1204 VAL A CA 1
ATOM 1595 C C . VAL A 1 206 ? 34.273 136.847 10.729 1.00 16.28 1204 VAL A C 1
ATOM 1596 O O . VAL A 1 206 ? 33.219 136.352 11.126 1.00 19.40 1204 VAL A O 1
ATOM 1600 N N . LYS A 1 207 ? 34.336 137.784 9.789 1.00 20.47 1205 LYS A N 1
ATOM 1601 C CA . LYS A 1 207 ? 33.203 138.138 8.951 1.00 21.98 1205 LYS A CA 1
ATOM 1602 C C . LYS A 1 207 ? 33.134 137.201 7.742 1.00 21.40 1205 LYS A C 1
ATOM 1603 O O . LYS A 1 207 ? 34.028 137.239 6.897 1.00 24.93 1205 LYS A O 1
ATOM 1609 N N . SER A 1 208 ? 32.093 136.380 7.693 1.00 23.06 1206 SER A N 1
ATOM 1610 C CA . SER A 1 208 ? 31.943 135.391 6.631 1.00 22.87 1206 SER A CA 1
ATOM 1611 C C . SER A 1 208 ? 30.509 134.877 6.564 1.00 24.92 1206 SER A C 1
ATOM 1612 O O . SER A 1 208 ? 29.856 134.679 7.592 1.00 26.51 1206 SER A O 1
ATOM 1615 N N . PRO A 1 209 ? 29.997 134.666 5.358 1.00 27.86 1207 PRO A N 1
ATOM 1616 C CA . PRO A 1 209 ? 28.678 134.058 5.199 1.00 26.87 1207 PRO A CA 1
ATOM 1617 C C . PRO A 1 209 ? 28.669 132.552 5.425 1.00 26.15 1207 PRO A C 1
ATOM 1618 O O . PRO A 1 209 ? 27.616 131.925 5.297 1.00 27.34 1207 PRO A O 1
ATOM 1622 N N . CYS A 1 210 ? 29.819 131.971 5.743 1.00 25.65 1208 CYS A N 1
ATOM 1623 C CA . CYS A 1 210 ? 29.897 130.528 5.976 1.00 23.63 1208 CYS A CA 1
ATOM 1624 C C . CYS A 1 210 ? 28.861 130.101 7.011 1.00 22.43 1208 CYS A C 1
ATOM 1625 O O . CYS A 1 210 ? 28.853 130.657 8.110 1.00 26.32 1208 CYS A O 1
ATOM 1628 N N . LYS A 1 211 ? 28.011 129.136 6.664 1.00 21.21 1209 LYS A N 1
ATOM 1629 C CA . LYS A 1 211 ? 27.008 128.620 7.583 1.00 20.38 1209 LYS A CA 1
ATOM 1630 C C . LYS A 1 211 ? 27.284 127.192 8.034 1.00 16.71 1209 LYS A C 1
ATOM 1631 O O . LYS A 1 211 ? 26.478 126.578 8.728 1.00 19.19 1209 LYS A O 1
ATOM 1637 N N . ARG A 1 212 ? 28.446 126.670 7.681 1.00 17.74 1210 ARG A N 1
ATOM 1638 C CA . ARG A 1 212 ? 28.852 125.315 8.021 1.00 15.17 1210 ARG A CA 1
ATOM 1639 C C . ARG A 1 212 ? 29.723 125.333 9.274 1.00 14.06 1210 ARG A C 1
ATOM 1640 O O . ARG A 1 212 ? 30.682 126.096 9.365 1.00 14.91 1210 ARG A O 1
ATOM 1648 N N . CYS A 1 213 ? 29.344 124.485 10.211 1.00 14.37 1211 CYS A N 1
ATOM 1649 C CA . CYS A 1 213 ? 30.095 124.309 11.450 1.00 13.99 1211 CYS A CA 1
ATOM 1650 C C . CYS A 1 213 ? 31.002 123.087 11.320 1.00 12.92 1211 CYS A C 1
ATOM 1651 O O . CYS A 1 213 ? 30.566 122.028 10.859 1.00 15.07 1211 CYS A O 1
ATOM 1654 N N . THR A 1 214 ? 32.255 123.254 11.704 1.00 13.40 1212 THR A N 1
ATOM 1655 C CA . THR A 1 214 ? 33.190 122.133 11.765 1.00 15.74 1212 THR A CA 1
ATOM 1656 C C . THR A 1 214 ? 33.880 122.109 13.125 1.00 15.69 1212 THR A C 1
ATOM 1657 O O . THR A 1 214 ? 34.465 123.108 13.534 1.00 17.26 1212 THR A O 1
ATOM 1661 N N . MET A 1 215 ? 33.788 120.974 13.794 1.00 13.84 1213 MET A N 1
ATOM 1662 C CA . MET A 1 215 ? 34.392 120.755 15.102 1.00 13.22 1213 MET A CA 1
ATOM 1663 C C . MET A 1 215 ? 35.486 119.699 14.959 1.00 14.85 1213 MET A C 1
ATOM 1664 O O . MET A 1 215 ? 35.193 118.525 14.746 1.00 18.04 1213 MET A O 1
ATOM 1669 N N . ASP A 1 216 ? 36.749 120.100 15.015 1.00 15.17 1214 ASP A N 1
ATOM 1670 C CA . ASP A 1 216 ? 37.819 119.129 14.781 1.00 15.03 1214 ASP A CA 1
ATOM 1671 C C . ASP A 1 216 ? 38.666 118.869 16.016 1.00 15.38 1214 ASP A C 1
ATOM 1672 O O . ASP A 1 216 ? 39.449 119.708 16.465 1.00 16.37 1214 ASP A O 1
ATOM 1677 N N . SER A 1 217 ? 38.542 117.673 16.591 1.00 16.37 1215 SER A N 1
ATOM 1678 C CA . SER A 1 217 ? 39.389 117.308 17.725 1.00 17.49 1215 SER A CA 1
ATOM 1679 C C . SER A 1 217 ? 40.289 116.135 17.342 1.00 18.33 1215 SER A C 1
ATOM 1680 O O . SER A 1 217 ? 40.728 115.386 18.205 1.00 19.99 1215 SER A O 1
ATOM 1685 N N . SER A 1 218 ? 40.511 115.988 16.039 1.00 17.60 1216 SER A N 1
ATOM 1686 C CA . SER A 1 218 ? 41.277 114.860 15.521 1.00 18.95 1216 SER A CA 1
ATOM 1687 C C . SER A 1 218 ? 42.784 115.064 15.574 1.00 18.79 1216 SER A C 1
ATOM 1688 O O . SER A 1 218 ? 43.527 114.087 15.431 1.00 22.44 1216 SER A O 1
ATOM 1691 N N . ASP A 1 219 ? 43.206 116.303 15.778 1.00 19.94 1217 ASP A N 1
ATOM 1692 C CA . ASP A 1 219 ? 44.623 116.615 15.937 1.00 20.02 1217 ASP A CA 1
ATOM 1693 C C . ASP A 1 219 ? 44.923 117.110 17.346 1.00 20.43 1217 ASP A C 1
ATOM 1694 O O . ASP A 1 219 ? 44.685 118.263 17.691 1.00 20.56 1217 ASP A O 1
ATOM 1699 N N . PRO A 1 220 ? 45.519 116.261 18.178 1.00 27.42 1218 PRO A N 1
ATOM 1700 C CA . PRO A 1 220 ? 45.781 116.677 19.561 1.00 27.23 1218 PRO A CA 1
ATOM 1701 C C . PRO A 1 220 ? 46.767 117.832 19.653 1.00 27.12 1218 PRO A C 1
ATOM 1702 O O . PRO A 1 220 ? 46.879 118.507 20.687 1.00 36.23 1218 PRO A O 1
ATOM 1706 N N . ALA A 1 221 ? 47.468 118.156 18.567 1.00 26.68 1219 ALA A N 1
ATOM 1707 C CA . ALA A 1 221 ? 48.403 119.280 18.655 1.00 24.75 1219 ALA A CA 1
ATOM 1708 C C . ALA A 1 221 ? 47.751 120.585 18.211 1.00 23.19 1219 ALA A C 1
ATOM 1709 O O . ALA A 1 221 ? 48.364 121.652 18.274 1.00 24.37 1219 ALA A O 1
ATOM 1711 N N . SER A 1 222 ? 46.506 120.479 17.751 1.00 21.20 1220 SER A N 1
ATOM 1712 C CA . SER A 1 222 ? 45.848 121.634 17.157 1.00 19.07 1220 SER A CA 1
ATOM 1713 C C . SER A 1 222 ? 44.335 121.552 17.268 1.00 16.49 1220 SER A C 1
ATOM 1714 O O . SER A 1 222 ? 43.637 121.147 16.342 1.00 17.46 1220 SER A O 1
ATOM 1717 N N . PRO A 1 223 ? 43.775 122.003 18.382 1.00 17.45 1221 PRO A N 1
ATOM 1718 C CA . PRO A 1 223 ? 42.308 122.062 18.465 1.00 17.56 1221 PRO A CA 1
ATOM 1719 C C . PRO A 1 223 ? 41.809 123.095 17.453 1.00 15.64 1221 PRO A C 1
ATOM 1720 O O . PRO A 1 223 ? 42.416 124.163 17.353 1.00 16.28 1221 PRO A O 1
ATOM 1724 N N . ALA A 1 224 ? 40.735 122.761 16.752 1.00 16.44 1222 ALA A N 1
ATOM 1725 C CA . ALA A 1 224 ? 40.170 123.704 15.792 1.00 14.79 1222 ALA A CA 1
ATOM 1726 C C . ALA A 1 224 ? 38.658 123.553 15.707 1.00 14.75 1222 ALA A C 1
ATOM 1727 O O . ALA A 1 224 ? 38.111 122.460 15.839 1.00 17.12 1222 ALA A O 1
ATOM 1729 N N . TYR A 1 225 ? 38.025 124.689 15.454 1.00 13.55 1223 TYR A N 1
ATOM 1730 C CA . TYR A 1 225 ? 36.587 124.727 15.260 1.00 13.59 1223 TYR A CA 1
ATOM 1731 C C . TYR A 1 225 ? 36.180 126.002 14.520 1.00 13.51 1223 TYR A C 1
ATOM 1732 O O . TYR A 1 225 ? 36.794 127.057 14.619 1.00 14.66 1223 TYR A O 1
ATOM 1741 N N . ILE A 1 226 ? 35.097 125.835 13.774 1.00 13.67 1224 ILE A N 1
ATOM 1742 C CA . ILE A 1 226 ? 34.455 126.926 13.059 1.00 12.40 1224 ILE A CA 1
ATOM 1743 C C . ILE A 1 226 ? 32.977 126.929 13.437 1.00 10.48 1224 ILE A C 1
ATOM 1744 O O . ILE A 1 226 ? 32.268 125.966 13.162 1.00 14.48 1224 ILE A O 1
ATOM 1749 N N . ILE A 1 227 ? 32.583 127.990 14.134 1.00 13.08 1225 ILE A N 1
ATOM 1750 C CA . ILE A 1 227 ? 31.218 128.087 14.622 1.00 12.00 1225 ILE A CA 1
ATOM 1751 C C . ILE A 1 227 ? 30.542 129.349 14.100 1.00 12.85 1225 ILE A C 1
ATOM 1752 O O . ILE A 1 227 ? 30.798 130.443 14.593 1.00 14.86 1225 ILE A O 1
ATOM 1757 N N . PRO A 1 228 ? 29.692 129.184 13.089 1.00 13.44 1226 PRO A N 1
ATOM 1758 C CA . PRO A 1 228 ? 28.872 130.308 12.635 1.00 15.17 1226 PRO A CA 1
ATOM 1759 C C . PRO A 1 228 ? 27.906 130.731 13.734 1.00 15.73 1226 PRO A C 1
ATOM 1760 O O . PRO A 1 228 ? 27.405 129.889 14.475 1.00 16.86 1226 PRO A O 1
ATOM 1764 N N . ARG A 1 229 ? 27.642 132.027 13.829 1.00 17.31 1227 ARG A N 1
ATOM 1765 C CA . ARG A 1 229 ? 26.641 132.478 14.801 1.00 19.67 1227 ARG A CA 1
ATOM 1766 C C . ARG A 1 229 ? 25.694 133.454 14.102 1.00 25.42 1227 ARG A C 1
ATOM 1767 O O . ARG A 1 229 ? 26.115 133.975 13.068 1.00 23.23 1227 ARG A O 1
ATOM 1775 N N . PRO A 1 230 ? 24.496 133.636 14.652 1.00 26.06 1228 PRO A N 1
ATOM 1776 C CA . PRO A 1 230 ? 23.530 134.552 14.041 1.00 29.72 1228 PRO A CA 1
ATOM 1777 C C . PRO A 1 230 ? 24.211 135.886 13.768 1.00 33.34 1228 PRO A C 1
ATOM 1778 O O . PRO A 1 230 ? 24.960 136.394 14.600 1.00 34.53 1228 PRO A O 1
ATOM 1782 N N . GLY A 1 231 ? 24.099 136.353 12.529 1.00 35.02 1229 GLY A N 1
ATOM 1783 C CA . GLY A 1 231 ? 24.651 137.640 12.187 1.00 36.14 1229 GLY A CA 1
ATOM 1784 C C . GLY A 1 231 ? 25.762 137.670 11.176 1.00 36.54 1229 GLY A C 1
ATOM 1785 O O . GLY A 1 231 ? 26.373 138.731 10.978 1.00 36.28 1229 GLY A O 1
ATOM 1786 N N . GLY A 1 232 ? 26.089 136.587 10.476 1.00 30.11 1230 GLY A N 1
ATOM 1787 C CA . GLY A 1 232 ? 27.063 136.716 9.393 1.00 31.50 1230 GLY A CA 1
ATOM 1788 C C . GLY A 1 232 ? 28.494 136.692 9.876 1.00 30.59 1230 GLY A C 1
ATOM 1789 O O . GLY A 1 232 ? 29.420 137.204 9.241 1.00 28.94 1230 GLY A O 1
ATOM 1790 N N . GLU A 1 233 ? 28.686 136.106 11.050 1.00 26.56 1231 GLU A N 1
ATOM 1791 C CA . GLU A 1 233 ? 30.025 136.015 11.613 1.00 22.03 1231 GLU A CA 1
ATOM 1792 C C . GLU A 1 233 ? 30.327 134.567 11.974 1.00 23.39 1231 GLU A C 1
ATOM 1793 O O . GLU A 1 233 ? 29.403 133.797 12.242 1.00 21.40 1231 GLU A O 1
ATOM 1799 N N . VAL A 1 234 ? 31.612 134.236 11.987 1.00 21.04 1232 VAL A N 1
ATOM 1800 C CA . VAL A 1 234 ? 32.019 132.909 12.436 1.00 17.48 1232 VAL A CA 1
ATOM 1801 C C . VAL A 1 234 ? 33.135 133.016 13.461 1.00 15.04 1232 VAL A C 1
ATOM 1802 O O . VAL A 1 234 ? 34.029 133.855 13.338 1.00 16.44 1232 VAL A O 1
ATOM 1809 N N . ILE A 1 235 ? 33.048 132.186 14.495 1.00 14.61 1233 ILE A N 1
ATOM 1810 C CA . ILE A 1 235 ? 34.123 132.087 15.463 1.00 14.64 1233 ILE A CA 1
ATOM 1811 C C . ILE A 1 235 ? 35.046 130.930 15.105 1.00 13.90 1233 ILE A C 1
ATOM 1812 O O . ILE A 1 235 ? 34.589 129.802 14.953 1.00 15.63 1233 ILE A O 1
ATOM 1817 N N . CYS A 1 236 ? 36.318 131.263 14.931 1.00 13.59 1234 CYS A N 1
ATOM 1818 C CA . CYS A 1 236 ? 37.350 130.287 14.633 1.00 14.19 1234 CYS A CA 1
ATOM 1819 C C . CYS A 1 236 ? 38.198 130.039 15.884 1.00 13.46 1234 CYS A C 1
ATOM 1820 O O . CYS A 1 236 ? 38.760 130.964 16.457 1.00 12.87 1234 CYS A O 1
ATOM 1823 N N . GLY A 1 237 ? 38.271 128.779 16.264 1.00 12.92 1235 GLY A N 1
ATOM 1824 C CA . GLY A 1 237 ? 39.043 128.381 17.427 1.00 12.97 1235 GLY A CA 1
ATOM 1825 C C . GLY A 1 237 ? 40.030 127.279 17.066 1.00 13.25 1235 GLY A C 1
ATOM 1826 O O . GLY A 1 237 ? 40.066 126.855 15.915 1.00 13.98 1235 GLY A O 1
ATOM 1827 N N . GLY A 1 238 ? 40.816 126.835 18.038 1.00 13.41 1236 GLY A N 1
ATOM 1828 C CA . GLY A 1 238 ? 40.726 127.345 19.393 1.00 12.52 1236 GLY A CA 1
ATOM 1829 C C . GLY A 1 238 ? 41.852 126.812 20.254 1.00 13.18 1236 GLY A C 1
ATOM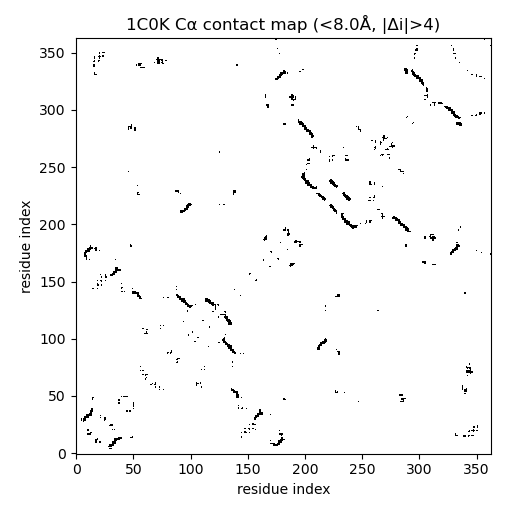 1830 O O . GLY A 1 238 ? 42.787 126.186 19.766 1.00 14.85 1236 GLY A O 1
ATOM 1831 N N . THR A 1 239 ? 41.747 127.063 21.560 1.00 13.43 1237 THR A N 1
ATOM 1832 C CA . THR A 1 239 ? 42.698 126.516 22.513 1.00 13.41 1237 THR A CA 1
ATOM 1833 C C . THR A 1 239 ? 41.948 126.007 23.749 1.00 12.67 1237 THR A C 1
ATOM 1834 O O . THR A 1 239 ? 40.825 126.453 24.012 1.00 13.61 1237 THR A O 1
ATOM 1838 N N . TYR A 1 240 ? 42.604 125.118 24.483 1.00 14.26 1238 TYR A N 1
ATOM 1839 C CA . TYR A 1 240 ? 42.125 124.596 25.756 1.00 13.01 1238 TYR A CA 1
ATOM 1840 C C . TYR A 1 240 ? 43.264 124.602 26.765 1.00 13.34 1238 TYR A C 1
ATOM 1841 O O . TYR A 1 240 ? 43.821 123.579 27.137 1.00 18.06 1238 TYR A O 1
ATOM 1850 N N . GLY A 1 241 ? 43.660 125.802 27.178 1.00 12.80 1239 GLY A N 1
ATOM 1851 C CA . GLY A 1 241 ? 44.780 125.959 28.074 1.00 13.15 1239 GLY A CA 1
ATOM 1852 C C . GLY A 1 241 ? 44.365 125.780 29.523 1.00 13.61 1239 GLY A C 1
ATOM 1853 O O . GLY A 1 241 ? 43.935 126.733 30.185 1.00 12.99 1239 GLY A O 1
ATOM 1854 N N . VAL A 1 242 ? 44.466 124.543 30.002 1.00 14.82 1240 VAL A N 1
ATOM 1855 C CA . VAL A 1 242 ? 44.048 124.240 31.367 1.00 13.00 1240 VAL A CA 1
ATOM 1856 C C . VAL A 1 242 ? 44.958 124.911 32.384 1.00 13.12 1240 VAL A C 1
ATOM 1857 O O . VAL A 1 242 ? 46.174 124.710 32.358 1.00 14.52 1240 VAL A O 1
ATOM 1861 N N . GLY A 1 243 ? 44.342 125.685 33.273 1.00 13.04 1241 GLY A N 1
ATOM 1862 C CA . GLY A 1 243 ? 45.076 126.395 34.302 1.00 12.35 1241 GLY A CA 1
ATOM 1863 C C . GLY A 1 243 ? 45.752 127.655 33.800 1.00 13.23 1241 GLY A C 1
ATOM 1864 O O . GLY A 1 243 ? 46.477 128.310 34.554 1.00 16.41 1241 GLY A O 1
ATOM 1865 N N . ASP A 1 244 ? 45.537 128.009 32.538 1.00 13.33 1242 ASP A N 1
ATOM 1866 C CA . ASP A 1 244 ? 46.195 129.180 31.954 1.00 13.11 1242 ASP A CA 1
ATOM 1867 C C . ASP A 1 244 ? 45.294 130.400 32.079 1.00 11.90 1242 ASP A C 1
ATOM 1868 O O . ASP A 1 244 ? 44.177 130.402 31.562 1.00 14.52 1242 ASP A O 1
ATOM 1873 N N . TRP A 1 245 ? 45.772 131.423 32.772 1.00 12.27 1243 TRP A N 1
ATOM 1874 C CA . TRP A 1 245 ? 45.034 132.650 33.024 1.00 12.27 1243 TRP A CA 1
ATOM 1875 C C . TRP A 1 245 ? 45.387 133.777 32.055 1.00 11.99 1243 TRP A C 1
ATOM 1876 O O . TRP A 1 245 ? 44.886 134.889 32.208 1.00 11.76 1243 TRP A O 1
ATOM 1887 N N . ASP A 1 246 ? 46.254 133.519 31.089 1.00 12.67 1244 ASP A N 1
ATOM 1888 C CA . ASP A 1 246 ? 46.803 134.571 30.225 1.00 11.89 1244 ASP A CA 1
ATOM 1889 C C . ASP A 1 246 ? 45.718 135.180 29.347 1.00 12.16 1244 ASP A C 1
ATOM 1890 O O . ASP A 1 246 ? 45.114 134.485 28.531 1.00 12.97 1244 ASP A O 1
ATOM 1895 N N . LEU A 1 247 ? 45.467 136.468 29.526 1.00 12.26 1245 LEU A N 1
ATOM 1896 C CA . LEU A 1 247 ? 44.445 137.186 28.772 1.00 12.06 1245 LEU A CA 1
ATOM 1897 C C . LEU A 1 247 ? 44.947 137.823 27.492 1.00 12.36 1245 LEU A C 1
ATOM 1898 O O . LEU A 1 247 ? 44.131 138.362 26.736 1.00 13.48 1245 LEU A O 1
ATOM 1903 N N . SER A 1 248 ? 46.238 137.740 27.216 1.00 11.71 1246 SER A N 1
ATOM 1904 C CA . SER A 1 248 ? 46.805 138.357 26.024 1.00 12.89 1246 SER A CA 1
ATOM 1905 C C . SER A 1 248 ? 46.647 137.459 24.799 1.00 11.10 1246 SER A C 1
ATOM 1906 O O . SER A 1 248 ? 46.609 136.233 24.900 1.00 12.08 1246 SER A O 1
ATOM 1909 N N . VAL A 1 249 ? 46.583 138.116 23.644 1.00 11.97 1247 VAL A N 1
ATOM 1910 C CA . VAL A 1 249 ? 46.482 137.434 22.362 1.00 12.71 1247 VAL A CA 1
ATOM 1911 C C . VAL A 1 249 ? 47.858 136.928 21.937 1.00 13.46 1247 VAL A C 1
ATOM 1912 O O . VAL A 1 249 ? 48.828 137.675 21.895 1.00 14.61 1247 VAL A O 1
ATOM 1916 N N . ASN A 1 250 ? 47.928 135.637 21.691 1.00 13.45 1248 ASN A N 1
ATOM 1917 C CA . ASN A 1 250 ? 49.134 134.965 21.215 1.00 13.17 1248 ASN A CA 1
ATOM 1918 C C . ASN A 1 250 ? 49.126 135.042 19.691 1.00 15.03 1248 ASN A C 1
ATOM 1919 O O . ASN A 1 250 ? 48.276 134.408 19.064 1.00 14.73 1248 ASN A O 1
ATOM 1924 N N . PRO A 1 251 ? 50.097 135.717 19.078 1.00 15.08 1249 PRO A N 1
ATOM 1925 C CA . PRO A 1 251 ? 50.086 135.841 17.612 1.00 14.70 1249 PRO A CA 1
ATOM 1926 C C . PRO A 1 251 ? 50.368 134.550 16.867 1.00 15.69 1249 PRO A C 1
ATOM 1927 O O . PRO A 1 251 ? 49.859 134.346 15.754 1.00 16.24 1249 PRO A O 1
ATOM 1931 N N . GLU A 1 252 ? 51.221 133.676 17.388 1.00 16.33 1250 GLU A N 1
ATOM 1932 C CA . GLU A 1 252 ? 51.415 132.356 16.809 1.00 15.79 1250 GLU A CA 1
ATOM 1933 C C . GLU A 1 252 ? 50.110 131.562 16.808 1.00 13.96 1250 GLU A C 1
ATOM 1934 O O . GLU A 1 252 ? 49.781 130.880 15.840 1.00 17.03 1250 GLU A O 1
ATOM 1940 N N . THR A 1 253 ? 49.345 131.656 17.888 1.00 16.21 1251 THR A N 1
ATOM 1941 C CA . THR A 1 253 ? 48.061 130.952 17.963 1.00 14.08 1251 THR A CA 1
ATOM 1942 C C . THR A 1 253 ? 47.121 131.436 16.869 1.00 14.47 1251 THR A C 1
ATOM 1943 O O . THR A 1 253 ? 46.391 130.652 16.259 1.00 15.95 1251 THR A O 1
ATOM 1947 N N . VAL A 1 254 ? 47.148 132.730 16.575 1.00 13.68 1252 VAL A N 1
ATOM 1948 C CA . VAL A 1 254 ? 46.338 133.249 15.473 1.00 13.90 1252 VAL A CA 1
ATOM 1949 C C . VAL A 1 254 ? 46.623 132.503 14.179 1.00 15.65 1252 VAL A C 1
ATOM 1950 O O . VAL A 1 254 ? 45.737 132.035 13.473 1.00 16.82 1252 VAL A O 1
ATOM 1954 N N . GLN A 1 255 ? 47.918 132.401 13.869 1.00 17.10 1253 GLN A N 1
ATOM 1955 C CA . GLN A 1 255 ? 48.311 131.748 12.625 1.00 16.89 1253 GLN A CA 1
ATOM 1956 C C . GLN A 1 255 ? 47.872 130.290 12.608 1.00 17.36 1253 GLN A C 1
ATOM 1957 O O . GLN A 1 255 ? 47.380 129.790 11.594 1.00 17.00 1253 GLN A O 1
ATOM 1963 N N . ARG A 1 256 ? 48.068 129.585 13.717 1.00 16.54 1254 ARG A N 1
ATOM 1964 C CA . ARG A 1 256 ? 47.712 128.176 13.771 1.00 15.66 1254 ARG A CA 1
ATOM 1965 C C . ARG A 1 256 ? 46.212 127.980 13.581 1.00 15.61 1254 ARG A C 1
ATOM 1966 O O . ARG A 1 256 ? 45.759 127.132 12.802 1.00 16.20 1254 ARG A O 1
ATOM 1974 N N . ILE A 1 257 ? 45.445 128.782 14.318 1.00 15.70 1255 ILE A N 1
ATOM 1975 C CA . ILE A 1 257 ? 43.989 128.662 14.206 1.00 16.54 1255 ILE A CA 1
ATOM 1976 C C . ILE A 1 257 ? 43.507 128.929 12.794 1.00 17.06 1255 ILE A C 1
ATOM 1977 O O . ILE A 1 257 ? 42.723 128.173 12.211 1.00 17.00 1255 ILE A O 1
ATOM 1982 N N . LEU A 1 258 ? 43.953 130.044 12.208 1.00 17.30 1256 LEU A N 1
ATOM 1983 C CA . LEU A 1 258 ? 43.428 130.374 10.880 1.00 17.18 1256 LEU A CA 1
ATOM 1984 C C . LEU A 1 258 ? 43.873 129.371 9.829 1.00 15.37 1256 LEU A C 1
ATOM 1985 O O . LEU A 1 258 ? 43.097 128.981 8.952 1.00 17.48 1256 LEU A O 1
ATOM 1990 N N . LYS A 1 259 ? 45.110 128.898 9.907 1.00 15.11 1257 LYS A N 1
ATOM 1991 C CA . LYS A 1 259 ? 45.573 127.920 8.917 1.00 16.91 1257 LYS A CA 1
ATOM 1992 C C . LYS A 1 259 ? 44.767 126.631 9.001 1.00 17.01 1257 LYS A C 1
ATOM 1993 O O . LYS A 1 259 ? 44.373 126.049 7.998 1.00 19.02 1257 LYS A O 1
ATOM 1999 N N . HIS A 1 260 ? 44.542 126.174 10.226 1.00 16.65 1258 HIS A N 1
ATOM 2000 C CA . HIS A 1 260 ? 43.810 124.929 10.455 1.00 15.55 1258 HIS A CA 1
ATOM 2001 C C . HIS A 1 260 ? 42.362 125.127 10.018 1.00 15.82 1258 HIS A C 1
ATOM 2002 O O . HIS A 1 260 ? 41.833 124.301 9.271 1.00 17.12 1258 HIS A O 1
ATOM 2009 N N . CYS A 1 261 ? 41.711 126.171 10.503 1.00 15.93 1259 CYS A N 1
ATOM 2010 C CA . CYS A 1 261 ? 40.324 126.394 10.080 1.00 16.29 1259 CYS A CA 1
ATOM 2011 C C . CYS A 1 261 ? 40.209 126.469 8.566 1.00 17.22 1259 CYS A C 1
ATOM 2012 O O . CYS A 1 261 ? 39.263 125.925 7.976 1.00 17.81 1259 CYS A O 1
ATOM 2015 N N . LEU A 1 262 ? 41.184 127.094 7.903 1.00 18.12 1260 LEU A N 1
ATOM 2016 C CA . LEU A 1 262 ? 41.140 127.195 6.446 1.00 18.00 1260 LEU A CA 1
ATOM 2017 C C . LEU A 1 262 ? 41.233 125.826 5.796 1.00 20.35 1260 LEU A C 1
ATOM 2018 O O . LEU A 1 262 ? 40.589 125.559 4.782 1.00 20.94 1260 LEU A O 1
ATOM 2023 N N . ARG A 1 263 ? 42.031 124.944 6.387 1.00 20.56 1261 ARG A N 1
ATOM 2024 C CA . ARG A 1 263 ? 42.074 123.579 5.869 1.00 21.01 1261 ARG A CA 1
ATOM 2025 C C . ARG A 1 263 ? 40.684 122.944 5.948 1.00 19.97 1261 ARG A C 1
ATOM 2026 O O . ARG A 1 263 ? 40.265 122.230 5.043 1.00 23.34 1261 ARG A O 1
ATOM 2034 N N . LEU A 1 264 ? 40.038 123.169 7.082 1.00 18.63 1262 LEU A N 1
ATOM 2035 C CA . LEU A 1 264 ? 38.738 122.566 7.343 1.00 19.12 1262 LEU A CA 1
ATOM 2036 C C . LEU A 1 264 ? 37.658 123.128 6.428 1.00 19.62 1262 LEU A C 1
ATOM 2037 O O . LEU A 1 264 ? 36.756 122.395 6.009 1.00 21.08 1262 LEU A O 1
ATOM 2042 N N . ASP A 1 265 ? 37.731 124.425 6.141 1.00 18.46 1263 ASP A N 1
ATOM 2043 C CA . ASP A 1 265 ? 36.688 125.047 5.329 1.00 17.46 1263 ASP A CA 1
ATOM 2044 C C . ASP A 1 265 ? 37.157 126.360 4.723 1.00 18.60 1263 ASP A C 1
ATOM 2045 O O . ASP A 1 265 ? 37.117 127.408 5.364 1.00 20.03 1263 ASP A O 1
ATOM 2050 N N . PRO A 1 266 ? 37.596 126.313 3.470 1.00 18.92 1264 PRO A N 1
ATOM 2051 C CA . PRO A 1 266 ? 38.130 127.500 2.805 1.00 19.66 1264 PRO A CA 1
ATOM 2052 C C . PRO A 1 266 ? 37.122 128.631 2.697 1.00 19.56 1264 PRO A C 1
ATOM 2053 O O . PRO A 1 266 ? 37.495 129.782 2.454 1.00 20.76 1264 PRO A O 1
ATOM 2057 N N . THR A 1 267 ? 35.830 128.322 2.857 1.00 19.17 1265 THR A N 1
ATOM 2058 C CA . THR A 1 267 ? 34.851 129.380 2.635 1.00 19.15 1265 THR A CA 1
ATOM 2059 C C . THR A 1 267 ? 34.779 130.371 3.775 1.00 19.56 1265 THR A C 1
ATOM 2060 O O . THR A 1 267 ? 34.007 131.326 3.661 1.00 23.48 1265 THR A O 1
ATOM 2064 N N . ILE A 1 268 ? 35.580 130.184 4.827 1.00 19.48 1266 ILE A N 1
ATOM 2065 C CA . ILE A 1 268 ? 35.667 131.219 5.854 1.00 19.80 1266 ILE A CA 1
ATOM 2066 C C . ILE A 1 268 ? 36.474 132.406 5.326 1.00 21.18 1266 ILE A C 1
ATOM 2067 O O . ILE A 1 268 ? 36.533 133.434 5.991 1.00 22.84 1266 ILE A O 1
ATOM 2072 N N . SER A 1 269 ? 37.099 132.239 4.171 1.00 21.61 1267 SER A N 1
ATOM 2073 C CA . SER A 1 269 ? 37.861 133.284 3.497 1.00 21.78 1267 SER A CA 1
ATOM 2074 C C . SER A 1 269 ? 37.155 133.735 2.219 1.00 23.80 1267 SER A C 1
ATOM 2075 O O . SER A 1 269 ? 36.346 133.018 1.636 1.00 24.80 1267 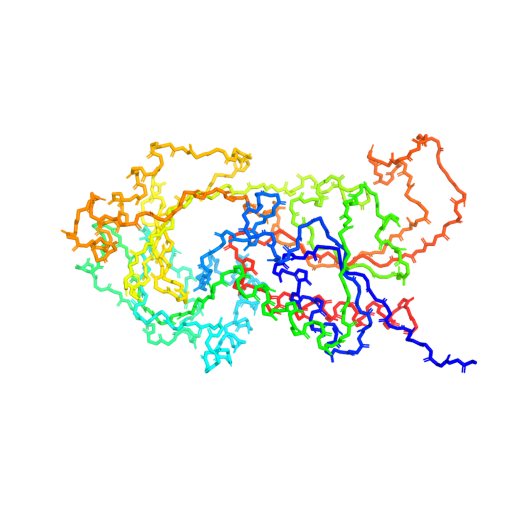SER A O 1
ATOM 2078 N N . SER A 1 270 ? 37.489 134.939 1.768 1.00 26.69 1268 SER A N 1
ATOM 2079 C CA . SER A 1 270 ? 36.883 135.449 0.542 1.00 27.75 1268 SER A CA 1
ATOM 2080 C C . SER A 1 270 ? 37.463 134.733 -0.664 1.00 27.56 1268 SER A C 1
ATOM 2081 O O . SER A 1 270 ? 36.841 134.623 -1.717 1.00 36.46 1268 SER A O 1
ATOM 2084 N N . ASP A 1 271 ? 38.695 134.254 -0.533 1.00 24.44 1269 ASP A N 1
ATOM 2085 C CA . ASP A 1 271 ? 39.357 133.688 -1.704 1.00 26.42 1269 ASP A CA 1
ATOM 2086 C C . ASP A 1 271 ? 40.085 132.391 -1.384 1.00 26.85 1269 ASP A C 1
ATOM 2087 O O . ASP A 1 271 ? 40.946 131.966 -2.154 1.00 31.42 1269 ASP A O 1
ATOM 2092 N N . GLY A 1 272 ? 39.718 131.793 -0.260 1.00 25.80 1270 GLY A N 1
ATOM 2093 C CA . GLY A 1 272 ? 40.258 130.531 0.204 1.00 25.84 1270 GLY A CA 1
ATOM 2094 C C . GLY A 1 272 ? 41.681 130.668 0.704 1.00 27.21 1270 GLY A C 1
ATOM 2095 O O . GLY A 1 272 ? 42.377 129.670 0.881 1.00 34.95 1270 GLY A O 1
ATOM 2096 N N . THR A 1 273 ? 42.112 131.906 0.949 1.00 26.23 1271 THR A N 1
ATOM 2097 C CA . THR A 1 273 ? 43.465 132.098 1.463 1.00 26.63 1271 THR A CA 1
ATOM 2098 C C . THR A 1 273 ? 43.400 132.767 2.834 1.00 26.15 1271 THR A C 1
ATOM 2099 O O . THR A 1 273 ? 42.393 133.398 3.157 1.00 24.45 1271 THR A O 1
ATOM 2103 N N . ILE A 1 274 ? 44.476 132.635 3.604 1.00 24.65 1272 ILE A N 1
ATOM 2104 C CA . ILE A 1 274 ? 44.537 133.279 4.904 1.00 28.57 1272 ILE A CA 1
ATOM 2105 C C . ILE A 1 274 ? 44.290 134.783 4.797 1.00 27.58 1272 ILE A C 1
ATOM 2106 O O . ILE A 1 274 ? 43.646 135.385 5.652 1.00 28.71 1272 ILE A O 1
ATOM 2111 N N . GLU A 1 275 ? 44.905 135.359 3.775 1.00 29.57 1273 GLU A N 1
ATOM 2112 C CA . GLU A 1 275 ? 44.914 136.797 3.554 1.00 33.14 1273 GLU A CA 1
ATOM 2113 C C . GLU A 1 275 ? 43.525 137.297 3.171 1.00 31.35 1273 GLU A C 1
ATOM 2114 O O . GLU A 1 275 ? 43.233 138.490 3.229 1.00 40.24 1273 GLU A O 1
ATOM 2120 N N . GLY A 1 276 ? 42.677 136.347 2.787 1.00 31.08 1274 GLY A N 1
ATOM 2121 C CA . GLY A 1 276 ? 41.311 136.634 2.414 1.00 29.08 1274 GLY A CA 1
ATOM 2122 C C . GLY A 1 276 ? 40.342 136.518 3.574 1.00 28.08 1274 GLY A C 1
ATOM 2123 O O . GLY A 1 276 ? 39.145 136.750 3.388 1.00 28.89 1274 GLY A O 1
ATOM 2124 N N . ILE A 1 277 ? 40.823 136.172 4.768 1.00 25.64 1275 ILE A N 1
ATOM 2125 C CA . ILE A 1 277 ? 39.952 136.087 5.939 1.00 24.95 1275 ILE A CA 1
ATOM 2126 C C . ILE A 1 277 ? 39.710 137.466 6.540 1.00 23.59 1275 ILE A C 1
ATOM 2127 O O . ILE A 1 277 ? 40.636 138.192 6.904 1.00 25.48 1275 ILE A O 1
ATOM 2132 N N . GLU A 1 278 ? 38.434 137.854 6.616 1.00 23.32 1276 GLU A N 1
ATOM 2133 C CA . GLU A 1 278 ? 38.089 139.153 7.181 1.00 22.65 1276 GLU A CA 1
ATOM 2134 C C . GLU A 1 278 ? 37.964 139.068 8.696 1.00 19.89 1276 GLU A C 1
ATOM 2135 O O . GLU A 1 278 ? 36.969 138.663 9.292 1.00 21.14 1276 GLU A O 1
ATOM 2141 N N . VAL A 1 279 ? 39.062 139.445 9.343 1.00 21.38 1277 VAL A N 1
ATOM 2142 C CA . VAL A 1 279 ? 39.162 139.369 10.784 1.00 19.38 1277 VAL A CA 1
ATOM 2143 C C . VAL A 1 279 ? 38.426 140.533 11.436 1.00 19.28 1277 VAL A C 1
ATOM 2144 O O . VAL A 1 279 ? 38.708 141.697 11.129 1.00 19.92 1277 VAL A O 1
ATOM 2148 N N . LEU A 1 280 ? 37.553 140.202 12.376 1.00 18.44 1278 LEU A N 1
ATOM 2149 C CA . LEU A 1 280 ? 36.870 141.256 13.114 1.00 17.40 1278 LEU A CA 1
ATOM 2150 C C . LEU A 1 280 ? 37.502 141.535 14.466 1.00 15.85 1278 LEU A C 1
ATOM 2151 O O . LEU A 1 280 ? 37.503 142.677 14.930 1.00 17.46 1278 LEU A O 1
ATOM 2156 N N . ARG A 1 281 ? 37.963 140.487 15.138 1.00 15.97 1279 ARG A N 1
ATOM 2157 C CA . ARG A 1 281 ? 38.464 140.623 16.495 1.00 13.49 1279 ARG A CA 1
ATOM 2158 C C . ARG A 1 281 ? 39.232 139.366 16.911 1.00 12.60 1279 ARG A C 1
ATOM 2159 O O . ARG A 1 281 ? 38.828 138.276 16.535 1.00 13.78 1279 ARG A O 1
ATOM 2167 N N . HIS A 1 282 ? 40.266 139.602 17.698 1.00 11.89 1280 HIS A N 1
ATOM 2168 C CA . HIS A 1 282 ? 41.028 138.563 18.371 1.00 11.72 1280 HIS A CA 1
ATOM 2169 C C . HIS A 1 282 ? 40.571 138.507 19.825 1.00 10.46 1280 HIS A C 1
ATOM 2170 O O . HIS A 1 282 ? 40.616 139.534 20.495 1.00 13.88 1280 HIS A O 1
ATOM 2177 N N . ASN A 1 283 ? 40.142 137.335 20.259 1.00 11.90 1281 ASN A N 1
ATOM 2178 C CA . ASN A 1 283 ? 39.522 137.157 21.555 1.00 13.28 1281 ASN A CA 1
ATOM 2179 C C . ASN A 1 283 ? 40.261 136.137 22.412 1.00 11.19 1281 ASN A C 1
ATOM 2180 O O . ASN A 1 283 ? 40.747 135.139 21.894 1.00 12.54 1281 ASN A O 1
ATOM 2185 N N . VAL A 1 284 ? 40.291 136.411 23.708 1.00 11.41 1282 VAL A N 1
ATOM 2186 C CA . VAL A 1 284 ? 40.744 135.454 24.709 1.00 11.63 1282 VAL A CA 1
ATOM 2187 C C . VAL A 1 284 ? 39.760 135.482 25.880 1.00 10.74 1282 VAL A C 1
ATOM 2188 O O . VAL A 1 284 ? 39.522 136.532 26.473 1.00 12.87 1282 VAL A O 1
ATOM 2192 N N . GLY A 1 285 ? 39.176 134.333 26.165 1.00 11.42 1283 GLY A N 1
ATOM 2193 C CA . GLY A 1 285 ? 38.324 134.148 27.315 1.00 11.00 1283 GLY A CA 1
ATOM 2194 C C . GLY A 1 285 ? 38.821 133.005 28.177 1.00 10.71 1283 GLY A C 1
ATOM 2195 O O . GLY A 1 285 ? 39.499 132.098 27.692 1.00 12.25 1283 GLY A O 1
ATOM 2196 N N . LEU A 1 286 ? 38.477 133.053 29.464 1.00 11.11 1284 LEU A N 1
ATOM 2197 C CA . LEU A 1 286 ? 38.811 131.964 30.374 1.00 10.90 1284 LEU A CA 1
ATOM 2198 C C . LEU A 1 286 ? 37.552 131.180 30.721 1.00 10.83 1284 LEU A C 1
ATOM 2199 O O . LEU A 1 286 ? 36.646 131.674 31.397 1.00 12.17 1284 LEU A O 1
ATOM 2204 N N . ARG A 1 287 ? 37.523 129.938 30.236 1.00 11.21 1285 ARG A N 1
ATOM 2205 C CA . ARG A 1 287 ? 36.386 129.102 30.573 1.00 11.76 1285 ARG A CA 1
ATOM 2206 C C . ARG A 1 287 ? 36.410 128.815 32.080 1.00 10.40 1285 ARG A C 1
ATOM 2207 O O . ARG A 1 287 ? 37.508 128.518 32.585 1.00 12.02 1285 ARG A O 1
ATOM 2215 N N . PRO A 1 288 ? 35.279 128.870 32.760 1.00 11.56 1286 PRO A N 1
ATOM 2216 C CA . PRO A 1 288 ? 35.299 128.605 34.215 1.00 10.73 1286 PRO A CA 1
ATOM 2217 C C . PRO A 1 288 ? 35.022 127.130 34.484 1.00 10.53 1286 PRO A C 1
ATOM 2218 O O . PRO A 1 288 ? 33.888 126.667 34.416 1.00 12.33 1286 PRO A O 1
ATOM 2222 N N . ALA A 1 289 ? 36.097 126.388 34.702 1.00 11.90 1287 ALA A N 1
ATOM 2223 C CA . ALA A 1 289 ? 36.016 124.951 34.863 1.00 10.73 1287 ALA A CA 1
ATOM 2224 C C . ALA A 1 289 ? 36.219 124.616 36.339 1.00 10.65 1287 ALA A C 1
ATOM 2225 O O . ALA A 1 289 ? 36.403 125.508 37.166 1.00 12.60 1287 ALA A O 1
ATOM 2227 N N . ARG A 1 290 ? 36.180 123.329 36.645 1.00 12.51 1288 ARG A N 1
ATOM 2228 C CA . ARG A 1 290 ? 36.315 122.873 38.021 1.00 13.06 1288 ARG A CA 1
ATOM 2229 C C . ARG A 1 290 ? 36.735 121.411 38.046 1.00 13.01 1288 ARG A C 1
ATOM 2230 O O . ARG A 1 290 ? 36.093 120.556 37.436 1.00 15.56 1288 ARG A O 1
ATOM 2238 N N . ARG A 1 291 ? 37.835 121.175 38.754 1.00 12.86 1289 ARG A N 1
ATOM 2239 C CA . ARG A 1 291 ? 38.244 119.772 38.894 1.00 15.19 1289 ARG A CA 1
ATOM 2240 C C . ARG A 1 291 ? 37.170 119.057 39.703 1.00 14.90 1289 ARG A C 1
ATOM 2241 O O . ARG A 1 291 ? 36.725 119.552 40.741 1.00 17.68 1289 ARG A O 1
ATOM 2249 N N . GLY A 1 292 ? 36.711 117.917 39.208 1.00 13.87 1290 GLY A N 1
ATOM 2250 C CA . GLY A 1 292 ? 35.595 117.223 39.823 1.00 16.96 1290 GLY A CA 1
ATOM 2251 C C . GLY A 1 292 ? 34.294 117.472 39.076 1.00 15.35 1290 GLY A C 1
ATOM 2252 O O . GLY A 1 292 ? 33.271 116.877 39.408 1.00 18.92 1290 GLY A O 1
ATOM 2253 N N . GLY A 1 293 ? 34.352 118.360 38.092 1.00 16.40 1291 GLY A N 1
ATOM 2254 C CA . GLY A 1 293 ? 33.226 118.716 37.260 1.00 15.47 1291 GLY A CA 1
ATOM 2255 C C . GLY A 1 293 ? 32.363 119.819 37.847 1.00 13.23 1291 GLY A C 1
ATOM 2256 O O . GLY A 1 293 ? 32.636 120.364 38.916 1.00 13.79 1291 GLY A O 1
ATOM 2257 N N . PRO A 1 294 ? 31.325 120.192 37.102 1.00 12.32 1292 PRO A N 1
ATOM 2258 C CA . PRO A 1 294 ? 30.437 121.267 37.533 1.00 12.41 1292 PRO A CA 1
ATOM 2259 C C . PRO A 1 294 ? 29.830 120.967 38.896 1.00 12.83 1292 PRO A C 1
ATOM 2260 O O . PRO A 1 294 ? 29.511 119.826 39.214 1.00 14.00 1292 PRO A O 1
ATOM 2264 N N . ARG A 1 295 ? 29.649 122.044 39.647 1.00 12.17 1293 ARG A N 1
ATOM 2265 C CA . ARG A 1 295 ? 29.052 121.935 40.966 1.00 12.33 1293 ARG A CA 1
ATOM 2266 C C . ARG A 1 295 ? 27.645 122.533 40.941 1.00 12.20 1293 ARG A C 1
ATOM 2267 O O . ARG A 1 295 ? 27.492 123.732 40.716 1.00 13.33 1293 ARG A O 1
ATOM 2275 N N . VAL A 1 296 ? 26.674 121.648 41.121 1.00 12.61 1294 VAL A N 1
ATOM 2276 C CA . VAL A 1 296 ? 25.269 122.027 41.176 1.00 12.26 1294 VAL A CA 1
ATOM 2277 C C . VAL A 1 296 ? 24.629 121.306 42.360 1.00 12.00 1294 VAL A C 1
ATOM 2278 O O . VAL A 1 296 ? 24.306 120.125 42.279 1.00 13.91 1294 VAL A O 1
ATOM 2282 N N . GLU A 1 297 ? 24.571 122.025 43.479 1.00 13.82 1295 GLU A N 1
ATOM 2283 C CA . GLU A 1 297 ? 24.143 121.443 44.740 1.00 13.94 1295 GLU A CA 1
ATOM 2284 C C . GLU A 1 297 ? 23.843 122.547 45.754 1.00 13.65 1295 GLU A C 1
ATOM 2285 O O . GLU A 1 297 ? 24.327 123.664 45.613 1.00 14.91 1295 GLU A O 1
ATOM 2291 N N . ALA A 1 298 ? 23.015 122.216 46.737 1.00 13.73 1296 ALA A N 1
ATOM 2292 C CA . ALA A 1 298 ? 22.629 123.188 47.749 1.00 14.32 1296 ALA A CA 1
ATOM 2293 C C . ALA A 1 298 ? 23.350 122.867 49.058 1.00 15.15 1296 ALA A C 1
ATOM 2294 O O . ALA A 1 298 ? 23.361 121.716 49.485 1.00 15.35 1296 ALA A O 1
ATOM 2296 N N . GLU A 1 299 ? 23.913 123.913 49.633 1.00 17.76 1297 GLU A N 1
ATOM 2297 C CA . GLU A 1 299 ? 24.677 123.907 50.863 1.00 19.76 1297 GLU A CA 1
ATOM 2298 C C . GLU A 1 299 ? 23.973 124.722 51.945 1.00 17.91 1297 GLU A C 1
ATOM 2299 O O . GLU A 1 299 ? 23.384 125.761 51.632 1.00 18.82 1297 GLU A O 1
ATOM 2305 N N . ARG A 1 300 ? 24.036 124.295 53.197 1.00 19.37 1298 ARG A N 1
ATOM 2306 C CA . ARG A 1 300 ? 23.532 125.119 54.287 1.00 19.28 1298 ARG A CA 1
ATOM 2307 C C . ARG A 1 300 ? 24.716 125.714 55.044 1.00 19.10 1298 ARG A C 1
ATOM 2308 O O . ARG A 1 300 ? 25.627 124.979 55.405 1.00 23.72 1298 ARG A O 1
ATOM 2316 N N . ILE A 1 301 ? 24.684 127.029 55.211 1.00 19.38 1299 ILE A N 1
ATOM 2317 C CA . ILE A 1 301 ? 25.816 127.756 55.764 1.00 21.72 1299 ILE A CA 1
ATOM 2318 C C . ILE A 1 301 ? 25.393 128.696 56.878 1.00 20.25 1299 ILE A C 1
ATOM 2319 O O . ILE A 1 301 ? 24.373 129.380 56.816 1.00 22.30 1299 ILE A O 1
ATOM 2324 N N . VAL A 1 302 ? 26.199 128.711 57.941 1.00 24.31 1300 VAL A N 1
ATOM 2325 C CA . VAL A 1 302 ? 25.949 129.648 59.027 1.00 25.55 1300 VAL A CA 1
ATOM 2326 C C . VAL A 1 302 ? 26.748 130.929 58.788 1.00 24.37 1300 VAL A C 1
ATOM 2327 O O . VAL A 1 302 ? 27.920 130.873 58.443 1.00 26.97 1300 VAL A O 1
ATOM 2331 N N . LEU A 1 303 ? 26.073 132.047 58.975 1.00 24.55 1301 LEU A N 1
ATOM 2332 C CA . LEU A 1 303 ? 26.659 133.373 58.945 1.00 24.08 1301 LEU A CA 1
ATOM 2333 C C . LEU A 1 303 ? 26.590 134.023 60.318 1.00 24.58 1301 LEU A C 1
ATOM 2334 O O . LEU A 1 303 ? 25.617 133.791 61.041 1.00 27.07 1301 LEU A O 1
ATOM 2339 N N . PRO A 1 304 ? 27.559 134.852 60.684 1.00 24.56 1302 PRO A N 1
ATOM 2340 C CA . PRO A 1 304 ? 28.741 135.184 59.906 1.00 24.83 1302 PRO A CA 1
ATOM 2341 C C . PRO A 1 304 ? 29.759 134.047 59.809 1.00 23.91 1302 PRO A C 1
ATOM 2342 O O . PRO A 1 304 ? 29.805 133.150 60.646 1.00 28.27 1302 PRO A O 1
ATOM 2346 N N . LEU A 1 305 ? 30.560 134.107 58.757 1.00 23.27 1303 LEU A N 1
ATOM 2347 C CA . LEU A 1 305 ? 31.661 133.187 58.561 1.00 24.93 1303 LEU A CA 1
ATOM 2348 C C . LEU A 1 305 ? 32.733 133.425 59.622 1.00 30.80 1303 LEU A C 1
ATOM 2349 O O . LEU A 1 305 ? 32.952 134.545 60.074 1.00 38.53 1303 LEU A O 1
ATOM 2354 N N . ASP A 1 306 ? 33.451 132.358 59.942 1.00 36.22 1304 ASP A N 1
ATOM 2355 C CA . ASP A 1 306 ? 34.618 132.557 60.798 1.00 36.34 1304 ASP A CA 1
ATOM 2356 C C . ASP A 1 306 ? 35.840 132.044 60.047 1.00 32.10 1304 ASP A C 1
ATOM 2357 O O . ASP A 1 306 ? 35.721 131.415 59.000 1.00 29.19 1304 ASP A O 1
ATOM 2362 N N . ARG A 1 307 ? 36.992 132.346 60.620 1.00 28.42 1305 ARG A N 1
ATOM 2363 C CA . ARG A 1 307 ? 38.249 131.967 59.979 1.00 28.33 1305 ARG A CA 1
ATOM 2364 C C . ARG A 1 307 ? 38.373 130.456 59.921 1.00 31.24 1305 ARG A C 1
ATOM 2365 O O . ARG A 1 307 ? 39.056 129.889 59.068 1.00 33.23 1305 ARG A O 1
ATOM 2373 N N . THR A 1 308 ? 37.631 129.756 60.790 1.00 35.55 1306 THR A N 1
ATOM 2374 C CA . THR A 1 308 ? 37.615 128.302 60.648 1.00 38.13 1306 THR A CA 1
ATOM 2375 C C . THR A 1 308 ? 36.801 127.870 59.439 1.00 43.21 1306 THR A C 1
ATOM 2376 O O . THR A 1 308 ? 37.110 126.838 58.835 1.00 53.78 1306 THR A O 1
ATOM 2380 N N . LYS A 1 309 ? 35.790 128.634 59.012 1.00 39.22 1307 LYS A N 1
ATOM 2381 C CA . LYS A 1 309 ? 35.091 128.218 57.795 1.00 39.41 1307 LYS A CA 1
ATOM 2382 C C . LYS A 1 309 ? 35.887 128.580 56.544 1.00 36.21 1307 LYS A C 1
ATOM 2383 O O . LYS A 1 309 ? 35.785 127.932 55.501 1.00 36.67 1307 LYS A O 1
ATOM 2389 N N . SER A 1 310 ? 36.658 129.658 56.634 1.00 29.68 1308 SER A N 1
ATOM 2390 C CA . SER A 1 310 ? 37.247 130.228 55.427 1.00 22.34 1308 SER A CA 1
ATOM 2391 C C . SER A 1 310 ? 38.560 130.934 55.736 1.00 20.45 1308 SER A C 1
ATOM 2392 O O . SER A 1 310 ? 38.572 131.847 56.561 1.00 20.36 1308 SER A O 1
ATOM 2395 N N . PRO A 1 311 ? 39.638 130.546 55.066 1.00 20.83 1309 PRO A N 1
ATOM 2396 C CA . PRO A 1 311 ? 40.921 131.231 55.227 1.00 18.97 1309 PRO A CA 1
ATOM 2397 C C . PRO A 1 311 ? 40.886 132.710 54.845 1.00 17.86 1309 PRO A C 1
ATOM 2398 O O . PRO A 1 311 ? 41.734 133.494 55.272 1.00 20.64 1309 PRO A O 1
ATOM 2402 N N . LEU A 1 312 ? 39.976 133.081 53.969 1.00 18.05 1310 LEU A N 1
ATOM 2403 C CA . LEU A 1 312 ? 39.739 134.425 53.485 1.00 17.30 1310 LEU A CA 1
ATOM 2404 C C . LEU A 1 312 ? 38.691 135.228 54.233 1.00 16.16 1310 LEU A C 1
ATOM 2405 O O . LEU A 1 312 ? 38.341 136.328 53.792 1.00 15.80 1310 LEU A O 1
ATOM 2410 N N . SER A 1 313 ? 38.204 134.760 55.380 1.00 17.43 1311 SER A N 1
ATOM 2411 C CA . SER A 1 313 ? 37.193 135.544 56.085 1.00 18.01 1311 SER A CA 1
ATOM 2412 C C . SER A 1 313 ? 37.780 136.887 56.525 1.00 15.75 1311 SER A C 1
ATOM 2413 O O . SER A 1 313 ? 38.955 137.029 56.845 1.00 19.85 1311 SER A O 1
ATOM 2416 N N . LEU A 1 314 ? 36.899 137.872 56.544 1.00 16.25 1312 LEU A N 1
ATOM 2417 C CA . LEU A 1 314 ? 37.236 139.244 56.860 1.00 16.83 1312 LEU A CA 1
ATOM 2418 C C . LEU A 1 314 ? 37.199 139.503 58.355 1.00 18.38 1312 LEU A C 1
ATOM 2419 O O . LEU A 1 314 ? 36.624 138.736 59.132 1.00 22.28 1312 LEU A O 1
ATOM 2424 N N . GLY A 1 315 ? 37.854 140.586 58.780 1.00 19.44 1313 GLY A N 1
ATOM 2425 C CA . GLY A 1 315 ? 37.938 140.856 60.208 1.00 24.12 1313 GLY A CA 1
ATOM 2426 C C . GLY A 1 315 ? 39.084 140.112 60.865 1.00 24.13 1313 GLY A C 1
ATOM 2427 O O . GLY A 1 315 ? 39.984 139.586 60.208 1.00 24.73 1313 GLY A O 1
ATOM 2428 N N . ARG A 1 316 ? 39.075 140.086 62.193 1.00 29.15 1314 ARG A N 1
ATOM 2429 C CA . ARG A 1 316 ? 40.099 139.353 62.929 1.00 32.75 1314 ARG A CA 1
ATOM 2430 C C . ARG A 1 316 ? 39.774 137.864 62.970 1.00 33.20 1314 ARG A C 1
ATOM 2431 O O . ARG A 1 316 ? 38.616 137.492 63.134 1.00 47.15 1314 ARG A O 1
ATOM 2439 N N . GLY A 1 317 ? 40.806 137.032 62.890 1.00 37.71 1315 GLY A N 1
ATOM 2440 C CA . GLY A 1 317 ? 40.683 135.591 63.000 1.00 37.72 1315 GLY A CA 1
ATOM 2441 C C . GLY A 1 317 ? 39.973 135.155 64.263 1.00 47.35 1315 GLY A C 1
ATOM 2442 O O . GLY A 1 317 ? 39.404 134.061 64.323 1.00 47.04 1315 GLY A O 1
ATOM 2443 N N . SER A 1 318 ? 39.960 135.992 65.297 1.00 55.51 1316 SER A N 1
ATOM 2444 C CA . SER A 1 318 ? 39.147 135.663 66.472 1.00 65.70 1316 SER A CA 1
ATOM 2445 C C . SER A 1 318 ? 37.683 135.998 66.199 1.00 80.83 1316 SER A C 1
ATOM 2446 O O . SER A 1 318 ? 37.309 137.174 66.218 1.00 80.60 1316 SER A O 1
ATOM 2449 N N . ALA A 1 319 ? 36.856 134.986 65.932 1.00 92.02 1317 ALA A N 1
ATOM 2450 C CA . ALA A 1 319 ? 35.465 135.236 65.577 1.00 100.65 1317 ALA A CA 1
ATOM 2451 C C . ALA A 1 319 ? 34.483 134.291 66.264 1.00 107.22 1317 ALA A C 1
ATOM 2452 O O . ALA A 1 319 ? 34.819 133.117 66.501 1.00 113.31 1317 ALA A O 1
ATOM 2454 N N . ARG A 1 320 ? 33.290 134.818 66.536 1.00 118.48 1318 ARG A N 1
ATOM 2455 C CA . ARG A 1 320 ? 32.179 134.127 67.148 1.00 118.58 1318 ARG A CA 1
ATOM 2456 C C . ARG A 1 320 ? 30.956 135.051 67.279 1.00 120.37 1318 ARG A C 1
ATOM 2457 O O . ARG A 1 320 ? 31.006 136.210 66.852 1.00 128.57 1318 ARG A O 1
ATOM 2465 N N . ALA A 1 321 ? 29.925 134.498 67.912 1.00 116.23 1319 ALA A N 1
ATOM 2466 C CA . ALA A 1 321 ? 28.787 135.047 68.601 1.00 114.32 1319 ALA A CA 1
ATOM 2467 C C . ALA A 1 321 ? 27.877 135.951 67.780 1.00 111.01 1319 ALA A C 1
ATOM 2468 O O . ALA A 1 321 ? 26.710 135.617 67.549 1.00 106.90 1319 ALA A O 1
ATOM 2470 N N . ALA A 1 322 ? 28.394 137.117 67.418 1.00 107.31 1320 ALA A N 1
ATOM 2471 C CA . ALA A 1 322 ? 27.640 138.159 66.736 1.00 100.33 1320 ALA A CA 1
ATOM 2472 C C . ALA A 1 322 ? 27.402 137.817 65.268 1.00 103.00 1320 ALA A C 1
ATOM 2473 O O . ALA A 1 322 ? 28.380 137.876 64.502 1.00 101.06 1320 ALA A O 1
ATOM 2475 N N . LYS A 1 323 ? 26.216 137.482 64.810 1.00 104.15 1321 LYS A N 1
ATOM 2476 C CA . LYS A 1 323 ? 24.929 137.252 65.419 1.00 103.09 1321 LYS A CA 1
ATOM 2477 C C . LYS A 1 323 ? 24.513 135.784 65.240 1.00 94.57 1321 LYS A C 1
ATOM 2478 O O . LYS A 1 323 ? 24.173 135.148 66.240 1.00 111.75 1321 LYS A O 1
ATOM 2484 N N . GLU A 1 324 ? 24.575 135.331 64.002 1.00 87.94 1322 GLU A N 1
ATOM 2485 C CA . GLU A 1 324 ? 24.376 133.984 63.520 1.00 71.64 1322 GLU A CA 1
ATOM 2486 C C . GLU A 1 324 ? 23.020 133.762 62.864 1.00 61.66 1322 GLU A C 1
ATOM 2487 O O . GLU A 1 324 ? 21.944 133.912 63.437 1.00 60.43 1322 GLU A O 1
ATOM 2493 N N . LYS A 1 325 ? 23.070 133.357 61.600 1.00 49.04 1323 LYS A N 1
ATOM 2494 C CA . LYS A 1 325 ? 21.879 132.878 60.904 1.00 42.70 1323 LYS A CA 1
ATOM 2495 C C . LYS A 1 325 ? 22.325 131.741 59.988 1.00 35.04 1323 LYS A C 1
ATOM 2496 O O . LYS A 1 325 ? 23.502 131.665 59.646 1.00 32.62 1323 LYS A O 1
ATOM 2502 N N . GLU A 1 326 ? 21.402 130.866 59.641 1.00 31.20 1324 GLU A N 1
ATOM 2503 C CA . GLU A 1 326 ? 21.733 129.811 58.684 1.00 27.97 1324 GLU A CA 1
ATOM 2504 C C . GLU A 1 326 ? 21.030 130.133 57.369 1.00 26.83 1324 GLU A C 1
ATOM 2505 O O . GLU A 1 326 ? 19.862 130.528 57.396 1.00 25.34 1324 GLU A O 1
ATOM 2511 N N . VAL A 1 327 ? 21.740 130.016 56.258 1.00 22.05 1325 VAL A N 1
ATOM 2512 C CA . VAL A 1 327 ? 21.175 130.368 54.957 1.00 18.88 1325 VAL A CA 1
ATOM 2513 C C . VAL A 1 327 ? 21.467 129.268 53.947 1.00 17.14 1325 VAL A C 1
ATOM 2514 O O . VAL A 1 327 ? 22.207 128.336 54.272 1.00 17.49 1325 VAL A O 1
ATOM 2518 N N . THR A 1 328 ? 20.868 129.366 52.766 1.00 15.36 1326 THR A N 1
ATOM 2519 C CA . THR A 1 328 ? 21.029 128.370 51.715 1.00 14.71 1326 THR A CA 1
ATOM 2520 C C . THR A 1 328 ? 21.862 128.932 50.567 1.00 13.45 1326 THR A C 1
ATOM 2521 O O . THR A 1 328 ? 21.542 129.999 50.050 1.00 14.54 1326 THR A O 1
ATOM 2525 N N . LEU A 1 329 ? 22.887 128.189 50.190 1.00 13.33 1327 LEU A N 1
ATOM 2526 C CA . LEU A 1 329 ? 23.714 128.568 49.050 1.00 12.89 1327 LEU A CA 1
ATOM 2527 C C . LEU A 1 329 ? 23.604 127.470 47.999 1.00 13.72 1327 LEU A C 1
ATOM 2528 O O . LEU A 1 329 ? 23.980 126.321 48.239 1.00 15.60 1327 LEU A O 1
ATOM 2533 N N . VAL A 1 330 ? 23.037 127.823 46.850 1.00 12.64 1328 VAL A N 1
ATOM 2534 C CA . VAL A 1 330 ? 22.870 126.864 45.772 1.00 11.79 1328 VAL A CA 1
ATOM 2535 C C . VAL A 1 330 ? 23.939 127.093 44.707 1.00 12.03 1328 VAL A C 1
ATOM 2536 O O . VAL A 1 330 ? 23.909 128.100 44.001 1.00 13.80 1328 VAL A O 1
ATOM 2540 N N . HIS A 1 331 ? 24.900 126.175 44.651 1.00 12.75 1329 HIS A N 1
ATOM 2541 C CA . HIS A 1 331 ? 26.018 126.304 43.739 1.00 11.87 1329 HIS A CA 1
ATOM 2542 C C . HIS A 1 331 ? 25.604 125.968 42.312 1.00 11.04 1329 HIS A C 1
ATOM 2543 O O . HIS A 1 331 ? 24.845 125.045 42.076 1.00 13.58 1329 HIS A O 1
ATOM 2550 N N . ALA A 1 332 ? 26.144 126.735 41.374 1.00 12.42 1330 ALA A N 1
ATOM 2551 C CA . ALA A 1 332 ? 26.007 126.442 39.959 1.00 11.53 1330 ALA A CA 1
ATOM 2552 C C . ALA A 1 332 ? 27.199 127.004 39.194 1.00 10.84 1330 ALA A C 1
ATOM 2553 O O . ALA A 1 332 ? 27.093 128.072 38.597 1.00 11.92 1330 ALA A O 1
ATOM 2555 N N . TYR A 1 333 ? 28.330 126.301 39.234 1.00 12.28 1331 TYR A N 1
ATOM 2556 C CA . TYR A 1 333 ? 29.517 126.809 38.550 1.00 11.61 1331 TYR A CA 1
ATOM 2557 C C . TYR A 1 333 ? 30.449 125.666 38.164 1.00 11.26 1331 TYR A C 1
ATOM 2558 O O . TYR A 1 333 ? 30.329 124.550 38.671 1.00 12.64 1331 TYR A O 1
ATOM 2567 N N . GLY A 1 334 ? 31.367 125.992 37.254 1.00 10.98 1332 GLY A N 1
ATOM 2568 C CA . GLY A 1 334 ? 32.346 125.042 36.774 1.00 13.90 1332 GLY A CA 1
ATOM 2569 C C . GLY A 1 334 ? 31.954 124.313 35.508 1.00 12.04 1332 GLY A C 1
ATOM 2570 O O . GLY A 1 334 ? 32.328 123.153 35.289 1.00 13.83 1332 GLY A O 1
ATOM 2571 N N . PHE A 1 335 ? 31.212 124.986 34.645 1.00 11.52 1333 PHE A N 1
ATOM 2572 C CA . PHE A 1 335 ? 30.703 124.360 33.432 1.00 11.60 1333 PHE A CA 1
ATOM 2573 C C . PHE A 1 335 ? 31.700 124.299 32.282 1.00 11.54 1333 PHE A C 1
ATOM 2574 O O . PHE A 1 335 ? 31.397 123.710 31.238 1.00 12.00 1333 PHE A O 1
ATOM 2582 N N . SER A 1 336 ? 32.883 124.865 32.462 1.00 11.84 1334 SER A N 1
ATOM 2583 C CA . SER A 1 336 ? 33.977 124.689 31.510 1.00 11.61 1334 SER A CA 1
ATOM 2584 C C . SER A 1 336 ? 33.597 125.116 30.096 1.00 11.54 1334 SER A C 1
ATOM 2585 O O . SER A 1 336 ? 33.194 126.260 29.866 1.00 12.65 1334 SER A O 1
ATOM 2588 N N . SER A 1 337 ? 33.757 124.253 29.106 1.00 11.89 1335 SER A N 1
ATOM 2589 C CA . SER A 1 337 ? 33.498 124.514 27.702 1.00 11.59 1335 SER A CA 1
ATOM 2590 C C . SER A 1 337 ? 32.046 124.299 27.299 1.00 11.62 1335 SER A C 1
ATOM 2591 O O . SER A 1 337 ? 31.738 124.290 26.096 1.00 13.07 1335 SER A O 1
ATOM 2594 N N . ALA A 1 338 ? 31.137 124.077 28.251 1.00 11.51 1336 ALA A N 1
ATOM 2595 C CA . ALA A 1 338 ? 29.792 123.632 27.897 1.00 10.10 1336 ALA A CA 1
ATOM 2596 C C . ALA A 1 338 ? 28.653 124.314 28.621 1.00 9.76 1336 ALA A C 1
ATOM 2597 O O . ALA A 1 338 ? 27.515 123.866 28.782 1.00 11.81 1336 ALA A O 1
ATOM 2599 N N . GLY A 1 339 ? 28.897 125.493 29.115 1.00 10.63 1337 GLY A N 1
ATOM 2600 C CA . GLY A 1 339 ? 28.010 126.303 29.910 1.00 11.43 1337 GLY A CA 1
ATOM 2601 C C . GLY A 1 339 ? 26.782 126.753 29.152 1.00 11.29 1337 GLY A C 1
ATOM 2602 O O . GLY A 1 339 ? 25.672 126.782 29.687 1.00 12.95 1337 GLY A O 1
ATOM 2603 N N . TYR A 1 340 ? 26.952 127.133 27.884 1.00 11.70 1338 TYR A N 1
ATOM 2604 C CA . TYR A 1 340 ? 25.779 127.494 27.095 1.00 10.94 1338 TYR A CA 1
ATOM 2605 C C . TYR A 1 340 ? 24.926 126.263 26.795 1.00 10.90 1338 TYR A C 1
ATOM 2606 O O . TYR A 1 340 ? 23.710 126.259 27.004 1.00 11.23 1338 TYR A O 1
ATOM 2615 N N . GLN A 1 341 ? 25.543 125.213 26.261 1.00 10.60 1339 GLN A N 1
ATOM 2616 C CA . GLN A 1 341 ? 24.800 124.030 25.847 1.00 10.64 1339 GLN A CA 1
ATOM 2617 C C . GLN A 1 341 ? 24.215 123.271 27.027 1.00 10.80 1339 GLN A C 1
ATOM 2618 O O . GLN A 1 341 ? 23.331 122.432 26.824 1.00 12.04 1339 GLN A O 1
ATOM 2624 N N . GLN A 1 342 ? 24.668 123.542 28.249 1.00 11.42 1340 GLN A N 1
ATOM 2625 C CA . GLN A 1 342 ? 24.082 122.927 29.428 1.00 10.99 1340 GLN A CA 1
ATOM 2626 C C . GLN A 1 342 ? 23.157 123.865 30.194 1.00 11.92 1340 GLN A C 1
ATOM 2627 O O . GLN A 1 342 ? 22.493 123.436 31.136 1.00 12.56 1340 GLN A O 1
ATOM 2633 N N . SER A 1 343 ? 23.160 125.144 29.841 1.00 10.93 1341 SER A N 1
ATOM 2634 C CA . SER A 1 343 ? 22.599 126.198 30.671 1.00 10.99 1341 SER A CA 1
ATOM 2635 C C . SER A 1 343 ? 21.159 125.988 31.101 1.00 10.93 1341 SER A C 1
ATOM 2636 O O . SER A 1 343 ? 20.812 126.218 32.259 1.00 11.70 1341 SER A O 1
ATOM 2639 N N . TRP A 1 344 ? 20.290 125.636 30.163 1.00 11.31 1342 TRP A N 1
ATOM 2640 C CA . TRP A 1 344 ? 18.872 125.569 30.493 1.00 12.69 1342 TRP A CA 1
ATOM 2641 C C . TRP A 1 344 ? 18.602 124.399 31.421 1.00 12.75 1342 TRP A C 1
ATOM 2642 O O . TRP A 1 344 ? 17.927 124.535 32.447 1.00 12.51 1342 TRP A O 1
ATOM 2653 N N . GLY A 1 345 ? 19.189 123.247 31.101 1.00 13.45 1343 GLY A N 1
ATOM 2654 C CA . GLY A 1 345 ? 19.001 122.086 31.958 1.00 13.71 1343 GLY A CA 1
ATOM 2655 C C . GLY A 1 345 ? 19.630 122.297 33.319 1.00 11.79 1343 GLY A C 1
ATOM 2656 O O . GLY A 1 345 ? 19.053 121.892 34.333 1.00 13.80 1343 GLY A O 1
ATOM 2657 N N . ALA A 1 346 ? 20.794 122.940 33.371 1.00 12.02 1344 ALA A N 1
ATOM 2658 C CA . ALA A 1 346 ? 21.437 123.206 34.654 1.00 12.87 1344 ALA A CA 1
ATOM 2659 C C . ALA A 1 346 ? 20.546 124.129 35.490 1.00 11.25 1344 ALA A C 1
ATOM 2660 O O . ALA A 1 346 ? 20.319 123.882 36.675 1.00 13.24 1344 ALA A O 1
ATOM 2662 N N . ALA A 1 347 ? 19.992 125.135 34.824 1.00 11.79 1345 ALA A N 1
ATOM 2663 C CA . ALA A 1 347 ? 19.089 126.076 35.478 1.00 11.39 1345 ALA A CA 1
ATOM 2664 C C . ALA A 1 347 ? 17.837 125.379 36.001 1.00 12.71 1345 ALA A C 1
ATOM 2665 O O . ALA A 1 347 ? 17.362 125.709 37.093 1.00 13.84 1345 ALA A O 1
ATOM 2667 N N . GLU A 1 348 ? 17.352 124.382 35.259 1.00 12.31 1346 GLU A N 1
ATOM 2668 C CA . GLU A 1 348 ? 16.220 123.596 35.744 1.00 12.65 1346 GLU A CA 1
ATOM 2669 C C . GLU A 1 348 ? 16.583 122.896 37.047 1.00 11.95 1346 GLU A C 1
ATOM 2670 O O . GLU A 1 348 ? 15.785 122.869 37.991 1.00 14.88 1346 GLU A O 1
ATOM 2676 N N . ASP A 1 349 ? 17.776 122.308 37.101 1.00 12.50 1347 ASP A N 1
ATOM 2677 C CA . ASP A 1 349 ? 18.205 121.635 38.324 1.00 12.45 1347 ASP A CA 1
ATOM 2678 C C . ASP A 1 349 ? 18.411 122.616 39.463 1.00 11.96 1347 ASP A C 1
ATOM 2679 O O . ASP A 1 349 ? 18.048 122.344 40.600 1.00 13.54 1347 ASP A O 1
ATOM 2684 N N . VAL A 1 350 ? 18.970 123.777 39.172 1.00 12.74 1348 VAL A N 1
ATOM 2685 C CA . VAL A 1 350 ? 19.109 124.809 40.191 1.00 12.11 1348 VAL A CA 1
ATOM 2686 C C . VAL A 1 350 ? 17.753 125.208 40.757 1.00 12.68 1348 VAL A C 1
ATOM 2687 O O . VAL A 1 350 ? 17.587 125.307 41.976 1.00 14.08 1348 VAL A O 1
ATOM 2691 N N . ALA A 1 351 ? 16.774 125.410 39.882 1.00 13.54 1349 ALA A N 1
ATOM 2692 C CA . ALA A 1 351 ? 15.448 125.832 40.328 1.00 14.75 1349 ALA A CA 1
ATOM 2693 C C . ALA A 1 351 ? 14.774 124.757 41.163 1.00 14.30 1349 ALA A C 1
ATOM 2694 O O . ALA A 1 351 ? 14.071 125.029 42.138 1.00 14.52 1349 ALA A O 1
ATOM 2696 N N . GLN A 1 352 ? 15.008 123.493 40.807 1.00 14.91 1350 GLN A N 1
ATOM 2697 C CA . GLN A 1 352 ? 14.457 122.415 41.628 1.00 14.77 1350 GLN A CA 1
ATOM 2698 C C . GLN A 1 352 ? 15.072 122.450 43.023 1.00 15.51 1350 GLN A C 1
ATOM 2699 O O . GLN A 1 352 ? 14.411 122.267 44.041 1.00 17.37 1350 GLN A O 1
ATOM 2705 N N . LEU A 1 353 ? 16.384 122.673 43.082 1.00 14.73 1351 LEU A N 1
ATOM 2706 C CA . LEU A 1 353 ? 17.049 122.744 44.380 1.00 13.23 1351 LEU A CA 1
ATOM 2707 C C . LEU A 1 353 ? 16.491 123.893 45.205 1.00 13.54 1351 LEU A C 1
ATOM 2708 O O . LEU A 1 353 ? 16.322 123.794 46.418 1.00 14.39 1351 LEU A O 1
ATOM 2713 N N . VAL A 1 354 ? 16.240 125.021 44.544 1.00 13.56 1352 VAL A N 1
ATOM 2714 C CA . VAL A 1 354 ? 15.718 126.183 45.271 1.00 12.72 1352 VAL A CA 1
ATOM 2715 C C . VAL A 1 354 ? 14.333 125.866 45.818 1.00 13.16 1352 VAL A C 1
ATOM 2716 O O . VAL A 1 354 ? 14.036 126.123 46.983 1.00 16.54 1352 VAL A O 1
ATOM 2720 N N . ASP A 1 355 ? 13.497 125.220 45.012 1.00 14.68 1353 ASP A N 1
ATOM 2721 C CA . ASP A 1 355 ? 12.151 124.840 45.450 1.00 14.94 1353 ASP A CA 1
ATOM 2722 C C . ASP A 1 355 ? 12.227 123.952 46.688 1.00 15.87 1353 ASP A C 1
ATOM 2723 O O . ASP A 1 355 ? 11.493 124.152 47.647 1.00 16.82 1353 ASP A O 1
ATOM 2728 N N . GLU A 1 356 ? 13.127 122.967 46.609 1.00 14.34 1354 GLU A N 1
ATOM 2729 C CA . GLU A 1 356 ? 13.278 122.016 47.706 1.00 16.62 1354 GLU A CA 1
ATOM 2730 C C . GLU A 1 356 ? 13.826 122.696 48.953 1.00 16.31 1354 GLU A C 1
ATOM 2731 O O . GLU A 1 356 ? 13.354 122.491 50.081 1.00 18.52 1354 GLU A O 1
ATOM 2737 N N . ALA A 1 357 ? 14.821 123.565 48.784 1.00 15.06 1355 ALA A N 1
ATOM 2738 C CA . ALA A 1 357 ? 15.349 124.282 49.947 1.00 16.26 1355 ALA A CA 1
ATOM 2739 C C . ALA A 1 357 ? 14.290 125.185 50.564 1.00 16.00 1355 ALA A C 1
ATOM 2740 O O . ALA A 1 357 ? 14.189 125.391 51.772 1.00 17.64 1355 ALA A O 1
ATOM 2742 N N . PHE A 1 358 ? 13.431 125.748 49.705 1.00 16.22 1356 PHE A N 1
ATOM 2743 C CA . PHE A 1 358 ? 12.379 126.612 50.221 1.00 16.29 1356 PHE A CA 1
ATOM 2744 C C . PHE A 1 358 ? 11.395 125.814 51.074 1.00 18.42 1356 PHE A C 1
ATOM 2745 O O . PHE A 1 358 ? 10.977 126.283 52.131 1.00 19.88 1356 PHE A O 1
ATOM 2753 N N . GLN A 1 359 ? 11.073 124.602 50.623 1.00 18.59 1357 GLN A N 1
ATOM 2754 C CA . GLN A 1 359 ? 10.196 123.713 51.374 1.00 18.69 1357 GLN A CA 1
ATOM 2755 C C . GLN A 1 359 ? 10.815 123.345 52.717 1.00 20.79 1357 GLN A C 1
ATOM 2756 O O . GLN A 1 359 ? 10.165 123.362 53.764 1.00 21.59 1357 GLN A O 1
ATOM 2762 N N . ARG A 1 360 ? 12.093 122.988 52.680 1.00 18.75 1358 ARG A N 1
ATOM 2763 C CA . ARG A 1 360 ? 12.737 122.477 53.872 1.00 21.28 1358 ARG A CA 1
ATOM 2764 C C . ARG A 1 360 ? 13.129 123.580 54.846 1.00 21.91 1358 ARG A C 1
ATOM 2765 O O . ARG A 1 360 ? 13.073 123.349 56.054 1.00 28.11 1358 ARG A O 1
ATOM 2773 N N . TYR A 1 361 ? 13.585 124.728 54.367 1.00 23.75 1359 TYR A N 1
ATOM 2774 C CA . TYR A 1 361 ? 14.262 125.675 55.240 1.00 24.95 1359 TYR A CA 1
ATOM 2775 C C . TYR A 1 361 ? 13.641 127.061 55.273 1.00 23.76 1359 TYR A C 1
ATOM 2776 O O . TYR A 1 361 ? 13.944 127.827 56.193 1.00 29.24 1359 TYR A O 1
ATOM 2785 N N . HIS A 1 362 ? 12.863 127.434 54.270 1.00 23.56 1360 HIS A N 1
ATOM 2786 C CA . HIS A 1 362 ? 12.428 128.818 54.116 1.00 23.39 1360 HIS A CA 1
ATOM 2787 C C . HIS A 1 362 ? 10.915 128.976 54.132 1.00 28.31 1360 HIS A C 1
ATOM 2788 O O . HIS A 1 362 ? 10.385 129.920 53.539 1.00 35.55 1360 HIS A O 1
ATOM 2795 N N . GLY A 1 363 ? 10.221 128.067 54.798 1.00 31.37 1361 GLY A N 1
ATOM 2796 C CA . GLY A 1 363 ? 8.780 128.130 54.952 1.00 36.69 1361 GLY A CA 1
ATOM 2797 C C . GLY A 1 363 ? 8.018 127.644 53.744 1.00 45.91 1361 GLY A C 1
ATOM 2798 O O . GLY A 1 363 ? 8.567 127.079 52.789 1.00 77.67 1361 GLY A O 1
#

Secondary structure (DSSP, 8-state):
-----S-EEEEE--SHHHHHHHHHHHHTT-EEEEEESS-TT-TT-TTSSGGG---B----S-TTT-HHHHHHHHHHHHHHHHHTTTTSSEEEEEEEEEESSGGGGGGGTTTTTSTT-EEPPGGGS-TT-EEEEEEEEE--HHHHHHHHHHHHHHTT-EEEE---SBGGGT-SS-SEEEE--GGGGGTSBTT--TTEEEEEEEEEEEE------EEEES-TT--EEEEEETTTEEEEE---EET----SPPHHHHHHHHHHHHHH-GGGSSSSSGGG-EEEEEEEEEEEEETTS-EEEEEEEEES--TTT-TT-SS-S----S--EEEEEEEEE--TT-HHHHHHHHHHHHHHHHHHHHHHH--

Foldseek 3Di:
DDDDDLQEEEEEDQALQSLLLLLVSLVVVHAYEYEYQDHLVNLADQQAFQNPDLDWQDDFAACVRCVLQVLLLLVLQVVLVVCVVVQQKHKQAFAKEKAQDPVRCRVVVCVVRFAPWDWDDVVLPDPNITMITTMIMDGNRSVNSVVSVVSSVVSNYYYDYDDAQECVVRCPPHQEYEYANQQCLCRRFLRNAPQKWWFKWKKWKFQAQDSHWYFYHNDVVAGWIWRDYPDRIIIIYTGGHIRDPDFDFDVVRVVRRLVVVLVNPLRCAPVSDSVRTGTDDIGMHIFTAGVVGWDFAKDKDKPPDACVSGVSRDDDNDDDVPDIDIGMYTYTYHHGNCCSSSNNSSSVSNSVNSVVCCVVPSD

B-factor: mean 23.07, std 15.85, range [9.69, 141.28]

Nearest PDB structures (foldseek):
  1c0i-assembly1_A  TM=1.001E+00  e=8.213E-82  Rhodotorula toruloides
  7ct4-assembly1_C  TM=8.936E-01  e=1.280E-34  Rasamsonia emersonii
  6kbp-assembly1_B  TM=8.723E-01  e=1.633E-30  Homo sapiens
  4qfc-assembly1_B  TM=8.839E-01  e=6.199E-29  Homo sapiens
  1an9-assembly1_A  TM=8.474E-01  e=1.069E-29  Sus scrofa

Radius of gyration: 21.31 Å; Cα contacts (8 Å, |Δi|>4): 868; chains: 1; bounding box: 51×41×70 Å

Solvent-accessible surface area: 16259 Å² total; per-residue (Å²): 236,158,193,134,57,137,74,134,1,2,0,5,8,3,14,6,17,0,0,0,0,0,1,17,0,8,127,87,49,12,44,4,46,0,0,5,116,14,12,10,108,30,69,64,26,58,75,36,21,11,11,34,28,10,4,13,0,1,0,78,72,43,93,126,100,0,83,84,15,7,107,1,4,67,22,0,8,129,18,0,61,122,10,41,114,101,44,50,3,28,69,0,144,27,0,43,15,5,1,95,81,94,124,30,2,21,60,40,39,0,119,138,27,1,54,97,38,131,104,23,73,92,106,98,15,32,142,84,15,57,2,2,4,0,15,0,0,0,0,20,0,15,123,3,5,51,25,0,14,113,36,0,118,150,81,54,8,75,58,63,124,64,79,14,68,2,0,72,53,0,10,74,54,8,77,0,0,0,0,10,31,16,34,26,0,82,74,10,0,1,18,23,17,107,21,8,26,3,22,14,8,0,7,0,20,0,92,5,117,9,108,94,0,0,18,6,63,20,51,106,86,7,36,3,21,0,7,0,21,28,58,21,34,0,6,0,0,0,17,88,22,99,43,57,145,69,68,70,64,52,91,137,18,15,86,65,0,9,117,6,0,28,157,21,0,68,74,2,12,103,93,32,54,51,152,13,13,99,60,74,108,63,12,2,5,11,31,27,5,54,134,78,22,14,44,22,80,46,45,76,6,66,2,68,18,46,85,128,82,0,106,82,12,107,67,204,39,105,41,230,85,80,192,118,98,91,0,0,0,0,0,1,2,2,11,35,45,7,12,13,4,5,0,19,2,0,0,74,35,0,0,103,51,0,37,68,3,19,137,165,96,39,164